Protein AF-A0A3B4C429-F1 (afdb_monomer_lite)

Structure (mmCIF, N/CA/C/O backbone):
data_AF-A0A3B4C429-F1
#
_entry.id   AF-A0A3B4C429-F1
#
loop_
_atom_site.group_PDB
_atom_site.id
_atom_site.type_symbol
_atom_site.label_atom_id
_atom_site.label_alt_id
_atom_site.label_comp_id
_atom_site.label_asym_id
_atom_site.label_entity_id
_atom_site.label_seq_id
_atom_site.pdbx_PDB_ins_code
_atom_site.Cartn_x
_atom_site.Cartn_y
_atom_site.Cartn_z
_atom_site.occupancy
_atom_site.B_iso_or_equiv
_atom_site.auth_seq_id
_atom_site.auth_comp_id
_atom_site.auth_asym_id
_atom_site.auth_atom_id
_atom_site.pdbx_PDB_model_num
ATOM 1 N N . MET A 1 1 ? 20.786 12.832 -24.416 1.00 74.19 1 MET A N 1
ATOM 2 C CA . MET A 1 1 ? 21.947 11.927 -24.559 1.00 74.19 1 MET A CA 1
ATOM 3 C C . MET A 1 1 ? 21.486 10.558 -24.093 1.00 74.19 1 MET A C 1
ATOM 5 O O . MET A 1 1 ? 20.986 10.481 -22.979 1.00 74.19 1 MET A O 1
ATOM 9 N N . TRP A 1 2 ? 21.539 9.537 -24.952 1.00 80.88 2 TRP A N 1
ATOM 10 C CA . TRP A 1 2 ? 21.128 8.172 -24.602 1.00 80.88 2 TRP A CA 1
ATOM 11 C C . TRP A 1 2 ? 22.192 7.503 -23.731 1.00 80.88 2 TRP A C 1
ATOM 13 O O . TRP A 1 2 ? 23.381 7.771 -23.905 1.00 80.88 2 TRP A O 1
ATOM 23 N N . LYS A 1 3 ? 21.765 6.653 -22.795 1.00 84.75 3 LYS A N 1
ATOM 24 C CA . LYS A 1 3 ? 22.655 5.841 -21.964 1.00 84.75 3 LYS A CA 1
ATOM 25 C C . LYS A 1 3 ? 22.439 4.377 -22.310 1.00 84.75 3 LYS A C 1
ATOM 27 O O . LYS A 1 3 ? 21.304 3.911 -22.298 1.00 84.75 3 LYS A O 1
ATOM 32 N N . GLU A 1 4 ? 23.524 3.676 -22.604 1.00 86.38 4 GLU A N 1
ATOM 33 C CA . GLU A 1 4 ? 23.476 2.250 -22.903 1.00 86.38 4 GLU A CA 1
ATOM 34 C C . GLU A 1 4 ? 23.079 1.449 -21.655 1.00 86.38 4 GLU A C 1
ATOM 36 O O . GLU A 1 4 ? 23.551 1.707 -20.541 1.00 86.38 4 GLU A O 1
ATOM 41 N N . ILE A 1 5 ? 22.176 0.489 -21.846 1.00 85.38 5 ILE A N 1
ATOM 42 C CA . ILE A 1 5 ? 21.734 -0.427 -20.799 1.00 85.38 5 ILE A CA 1
ATOM 43 C C . ILE A 1 5 ? 22.743 -1.571 -20.716 1.00 85.38 5 ILE A C 1
ATOM 45 O O . ILE A 1 5 ? 23.021 -2.232 -21.709 1.00 85.38 5 ILE A O 1
ATOM 49 N N . SER A 1 6 ? 23.269 -1.825 -19.519 1.00 82.88 6 SER A N 1
ATOM 50 C CA . SER A 1 6 ? 24.259 -2.874 -19.270 1.00 82.88 6 SER A CA 1
ATOM 51 C C . SER A 1 6 ? 23.781 -3.800 -18.156 1.00 82.88 6 SER A C 1
ATOM 53 O O . SER A 1 6 ? 23.355 -3.344 -17.095 1.00 82.88 6 SER A O 1
ATOM 55 N N . SER A 1 7 ? 23.895 -5.111 -18.374 1.00 85.06 7 SER A N 1
ATOM 56 C CA . SER A 1 7 ? 23.672 -6.126 -17.336 1.00 85.06 7 SER A CA 1
ATOM 57 C C . SER A 1 7 ? 24.814 -6.198 -16.316 1.00 85.06 7 SER A C 1
ATOM 59 O O . SER A 1 7 ? 24.654 -6.817 -15.263 1.00 85.06 7 SER A O 1
ATOM 61 N N . GLU A 1 8 ? 25.947 -5.545 -16.579 1.00 85.56 8 GLU A N 1
ATOM 62 C CA . GLU A 1 8 ? 27.152 -5.610 -15.747 1.00 85.56 8 GLU A CA 1
ATOM 63 C C . GLU A 1 8 ? 27.278 -4.421 -14.784 1.00 85.56 8 GLU A C 1
ATOM 65 O O . GLU A 1 8 ? 28.001 -4.501 -13.789 1.00 85.56 8 GLU A O 1
ATOM 70 N N . SER A 1 9 ? 26.560 -3.319 -15.033 1.00 79.44 9 SER A N 1
ATOM 71 C CA . SER A 1 9 ? 26.739 -2.066 -14.293 1.00 79.44 9 SER A CA 1
ATOM 72 C C . SER A 1 9 ? 25.465 -1.216 -14.182 1.00 79.44 9 SER A C 1
ATOM 74 O O . SER A 1 9 ? 24.498 -1.386 -14.920 1.00 79.44 9 SER A O 1
ATOM 76 N N . GLY A 1 10 ? 25.461 -0.272 -13.235 1.00 86.38 10 GLY A N 1
ATOM 77 C CA . GLY A 1 10 ? 24.343 0.653 -13.018 1.00 86.38 10 GLY A CA 1
ATOM 78 C C . GLY A 1 10 ? 23.077 -0.009 -12.458 1.00 86.38 10 GLY A C 1
ATOM 79 O O . GLY A 1 10 ? 23.131 -1.095 -11.885 1.00 86.38 10 GLY A O 1
ATOM 80 N N . GLN A 1 11 ? 21.932 0.663 -12.625 1.00 86.94 11 GLN A N 1
ATOM 81 C CA . GLN A 1 11 ? 20.641 0.228 -12.068 1.00 86.94 11 GLN A CA 1
ATOM 82 C C . GLN A 1 11 ? 20.106 -1.076 -12.681 1.00 86.94 11 GLN A C 1
ATOM 84 O O . GLN A 1 11 ? 19.272 -1.746 -12.079 1.00 86.94 11 GLN A O 1
ATOM 89 N N . TYR A 1 12 ? 20.600 -1.460 -13.859 1.00 88.38 12 TYR A N 1
ATOM 90 C CA . TYR A 1 12 ? 20.163 -2.644 -14.605 1.00 88.38 12 TYR A CA 1
ATOM 91 C C . TYR A 1 12 ? 21.016 -3.889 -14.342 1.00 88.38 12 TYR A C 1
ATOM 93 O O . TYR A 1 12 ? 20.730 -4.966 -14.875 1.00 88.38 12 TYR A O 1
ATOM 101 N N . ARG A 1 13 ? 22.052 -3.766 -13.503 1.00 90.81 13 ARG A N 1
ATOM 102 C CA . ARG A 1 13 ? 22.987 -4.851 -13.216 1.00 90.81 13 ARG A CA 1
ATOM 103 C C . ARG A 1 13 ? 22.259 -6.103 -12.721 1.00 90.81 13 ARG A C 1
ATOM 105 O O . ARG A 1 13 ? 21.554 -6.058 -11.718 1.00 90.81 13 ARG A O 1
ATOM 112 N N . GLY A 1 14 ? 22.450 -7.221 -13.421 1.00 90.12 14 GLY A N 1
ATOM 113 C CA . GLY A 1 14 ? 21.830 -8.511 -13.101 1.00 90.12 14 GLY A CA 1
ATOM 114 C C . GLY A 1 14 ? 20.312 -8.589 -13.308 1.00 90.12 14 GLY A C 1
ATOM 115 O O . GLY A 1 14 ? 19.721 -9.613 -12.979 1.00 90.12 14 GLY A O 1
ATOM 116 N N . ARG A 1 15 ? 19.673 -7.537 -13.837 1.00 93.06 15 ARG A N 1
ATOM 117 C CA . ARG A 1 15 ? 18.218 -7.486 -14.055 1.00 93.06 15 ARG A CA 1
ATOM 118 C C . ARG A 1 15 ? 17.817 -7.554 -15.522 1.00 93.06 15 ARG A C 1
ATOM 120 O O . ARG A 1 15 ? 16.660 -7.845 -15.800 1.00 93.06 15 ARG A O 1
ATOM 127 N N . VAL A 1 16 ? 18.741 -7.299 -16.447 1.00 90.00 16 VAL A N 1
ATOM 128 C CA . VAL A 1 16 ? 18.434 -7.224 -17.880 1.00 90.00 16 VAL A CA 1
ATOM 129 C C . VAL A 1 16 ? 19.003 -8.390 -18.675 1.00 90.00 16 VAL A C 1
ATOM 131 O O . VAL A 1 16 ? 20.127 -8.830 -18.435 1.00 90.00 16 VAL A O 1
ATOM 134 N N . GLN A 1 17 ? 18.227 -8.864 -19.646 1.00 87.69 17 GLN A N 1
ATOM 135 C CA . GLN A 1 17 ? 18.613 -9.929 -20.564 1.00 87.69 17 GLN A CA 1
ATOM 136 C C . GLN A 1 17 ? 18.089 -9.628 -21.968 1.00 87.69 17 GLN A C 1
ATOM 138 O O . GLN A 1 17 ? 16.911 -9.322 -22.143 1.00 87.69 17 GLN A O 1
ATOM 143 N N . LEU A 1 18 ? 18.955 -9.751 -22.975 1.00 84.00 18 LEU A N 1
ATOM 144 C CA . LEU A 1 18 ? 18.528 -9.712 -24.369 1.00 84.00 18 LEU A CA 1
ATOM 145 C C . LEU A 1 18 ? 17.916 -11.070 -24.741 1.00 84.00 18 LEU A C 1
ATOM 147 O O . LEU A 1 18 ? 18.546 -12.119 -24.576 1.00 84.00 18 LEU A O 1
ATOM 151 N N . VAL A 1 19 ? 16.672 -11.055 -25.203 1.00 80.50 19 VAL A N 1
ATOM 152 C CA . VAL A 1 19 ? 15.894 -12.247 -25.533 1.00 80.50 19 VAL A CA 1
ATOM 153 C C . VAL A 1 19 ? 15.954 -12.465 -27.039 1.00 80.50 19 VAL A C 1
ATOM 155 O O . VAL A 1 19 ? 15.087 -12.018 -27.779 1.00 80.50 19 VAL A O 1
ATOM 158 N N . ASN A 1 20 ? 16.966 -13.209 -27.481 1.00 68.44 20 ASN A N 1
ATOM 159 C CA . ASN A 1 20 ? 17.152 -13.520 -28.904 1.00 68.44 20 ASN A CA 1
ATOM 160 C C . ASN A 1 20 ? 16.499 -14.848 -29.333 1.00 68.44 20 ASN A C 1
ATOM 162 O O . ASN A 1 20 ? 16.478 -15.181 -30.514 1.00 68.44 20 ASN A O 1
ATOM 166 N N . GLY A 1 21 ? 15.940 -15.626 -28.395 1.00 65.25 21 GLY A N 1
ATOM 167 C CA . GLY A 1 21 ? 15.280 -16.908 -28.684 1.00 65.25 21 GLY A CA 1
ATOM 168 C C . GLY A 1 21 ? 16.047 -17.790 -29.690 1.00 65.25 21 GLY A C 1
ATOM 169 O O . GLY A 1 21 ? 17.260 -17.944 -29.587 1.00 65.25 21 GLY A O 1
ATOM 170 N N . HIS A 1 22 ? 15.324 -18.347 -30.672 1.00 59.50 22 HIS A N 1
ATOM 171 C CA . HIS A 1 22 ? 15.878 -19.073 -31.833 1.00 59.50 22 HIS A CA 1
ATOM 172 C C . HIS A 1 22 ? 15.936 -18.214 -33.112 1.00 59.50 22 HIS A C 1
ATOM 174 O O . HIS A 1 22 ? 16.247 -18.736 -34.182 1.00 59.50 22 HIS A O 1
ATOM 180 N N . SER A 1 23 ? 15.590 -16.924 -33.033 1.00 68.56 23 SER A N 1
ATOM 181 C CA . SER A 1 23 ? 15.522 -16.035 -34.194 1.00 68.56 23 SER A CA 1
ATOM 182 C C . SER A 1 23 ? 16.450 -14.842 -33.986 1.00 68.56 23 SER A C 1
ATOM 184 O O . SER A 1 23 ? 16.182 -14.028 -33.104 1.00 68.56 23 SER A O 1
ATOM 186 N N . PRO A 1 24 ? 17.495 -14.671 -34.812 1.00 67.31 24 PRO A N 1
ATOM 187 C CA . PRO A 1 24 ? 18.417 -13.541 -34.700 1.00 67.31 24 PRO A CA 1
ATOM 188 C C . PRO A 1 24 ? 17.749 -12.173 -34.932 1.00 67.31 24 PRO A C 1
ATOM 190 O O . PRO A 1 24 ? 18.375 -11.151 -34.679 1.00 67.31 24 PRO A O 1
ATOM 193 N N . ALA A 1 25 ? 16.492 -12.146 -35.388 1.00 72.12 25 ALA A N 1
ATOM 194 C CA . ALA A 1 25 ? 15.695 -10.932 -35.550 1.00 72.12 25 ALA A CA 1
ATOM 195 C C . ALA A 1 25 ? 14.960 -10.488 -34.269 1.00 72.12 25 ALA A C 1
ATOM 197 O O . ALA A 1 25 ? 14.400 -9.395 -34.238 1.00 72.12 25 ALA A O 1
ATOM 198 N N . ASN A 1 26 ? 14.921 -11.311 -33.214 1.00 75.75 26 ASN A N 1
ATOM 199 C CA . ASN A 1 26 ? 14.315 -10.903 -31.951 1.00 75.75 26 ASN A CA 1
ATOM 200 C C . ASN A 1 26 ? 15.328 -10.094 -31.135 1.00 75.75 26 ASN A C 1
ATOM 202 O O . ASN A 1 26 ? 16.294 -10.656 -30.636 1.00 75.75 26 ASN A O 1
ATOM 206 N N . LEU A 1 27 ? 15.094 -8.790 -31.002 1.00 81.56 27 LEU A N 1
ATOM 207 C CA . LEU A 1 27 ? 15.930 -7.863 -30.231 1.00 81.56 27 LEU A CA 1
ATOM 208 C C . LEU A 1 27 ? 15.239 -7.418 -28.931 1.00 81.56 27 LEU A C 1
ATOM 210 O O . LEU A 1 27 ? 15.454 -6.309 -28.443 1.00 81.56 27 LEU A O 1
ATOM 214 N N . SER A 1 28 ? 14.361 -8.264 -28.382 1.00 84.81 28 SER A N 1
ATOM 215 C CA . SER A 1 28 ? 13.593 -7.937 -27.178 1.00 84.81 28 SER A CA 1
ATOM 216 C C . SER A 1 28 ? 14.499 -7.824 -25.952 1.00 84.81 28 SER A C 1
ATOM 218 O O . SER A 1 28 ? 15.398 -8.637 -25.742 1.00 84.81 28 SER A O 1
ATOM 220 N N . LEU A 1 29 ? 14.220 -6.844 -25.096 1.00 87.19 29 LEU A N 1
ATOM 221 C CA . LEU A 1 29 ? 14.881 -6.672 -23.806 1.00 87.19 29 LEU A CA 1
ATOM 222 C C . LEU A 1 29 ? 13.938 -7.121 -22.687 1.00 87.19 29 LEU A C 1
ATOM 224 O O . LEU A 1 29 ? 12.842 -6.584 -22.539 1.00 87.19 29 LEU A O 1
ATOM 228 N N . LEU A 1 30 ? 14.376 -8.078 -21.876 1.00 89.06 30 LEU A N 1
ATOM 229 C CA . LEU A 1 30 ? 13.725 -8.425 -20.618 1.00 89.06 30 LEU A CA 1
ATOM 230 C C . LEU A 1 30 ? 14.361 -7.613 -19.490 1.00 89.06 30 LEU A C 1
ATOM 232 O O . LEU A 1 30 ? 15.576 -7.671 -19.315 1.00 89.06 30 LEU A O 1
ATOM 236 N N . ILE A 1 31 ? 13.545 -6.906 -18.707 1.00 90.94 31 ILE A N 1
ATOM 237 C CA . ILE A 1 31 ? 13.953 -6.235 -17.467 1.00 90.94 31 ILE A CA 1
ATOM 238 C C . ILE A 1 31 ? 13.196 -6.898 -16.313 1.00 90.94 31 ILE A C 1
ATOM 240 O O . ILE A 1 31 ? 11.974 -6.818 -16.230 1.00 90.94 31 ILE A O 1
ATOM 244 N N . SER A 1 32 ? 13.919 -7.586 -15.436 1.00 88.88 32 SER A N 1
ATOM 245 C CA . SER A 1 32 ? 13.370 -8.250 -14.253 1.00 88.88 32 SER A CA 1
ATOM 246 C C . SER A 1 32 ? 13.296 -7.292 -13.062 1.00 88.88 32 SER A C 1
ATOM 248 O O . SER A 1 32 ? 14.137 -6.404 -12.928 1.00 88.88 32 SER A O 1
ATOM 250 N N . HIS A 1 33 ? 12.349 -7.529 -12.148 1.00 84.12 33 HIS A N 1
ATOM 251 C CA . HIS A 1 33 ? 12.170 -6.736 -10.920 1.00 84.12 33 HIS A CA 1
ATOM 252 C C . HIS A 1 33 ? 12.044 -5.234 -11.217 1.00 84.12 33 HIS A C 1
ATOM 254 O O . HIS A 1 33 ? 12.871 -4.441 -10.768 1.00 84.12 33 HIS A O 1
ATOM 260 N N . LEU A 1 34 ? 11.063 -4.868 -12.049 1.00 85.19 34 LEU A N 1
ATOM 261 C CA . LEU A 1 34 ? 10.816 -3.479 -12.435 1.00 85.19 34 LEU A CA 1
ATOM 262 C C . LEU A 1 34 ? 10.576 -2.594 -11.211 1.00 85.19 34 LEU A C 1
ATOM 264 O O . LEU A 1 34 ? 9.761 -2.926 -10.352 1.00 85.19 34 LEU A O 1
ATOM 268 N N . THR A 1 35 ? 11.232 -1.440 -11.187 1.00 82.81 35 THR A N 1
ATOM 269 C CA . THR A 1 35 ? 10.978 -0.364 -10.228 1.00 82.81 35 THR A CA 1
ATOM 270 C C . THR A 1 35 ? 10.377 0.840 -10.947 1.00 82.81 35 THR A C 1
ATOM 272 O O . THR A 1 35 ? 10.485 0.975 -12.164 1.00 82.81 35 THR A O 1
ATOM 275 N N . VAL A 1 36 ? 9.765 1.763 -10.205 1.00 82.75 36 VAL A N 1
ATOM 276 C CA . VAL A 1 36 ? 9.276 3.035 -10.773 1.00 82.75 36 VAL A CA 1
ATOM 277 C C . VAL A 1 36 ? 10.367 3.836 -11.489 1.00 82.75 36 VAL A C 1
ATOM 279 O O . VAL A 1 36 ? 10.067 4.546 -12.444 1.00 82.75 36 VAL A O 1
ATOM 282 N N . GLU A 1 37 ? 11.627 3.691 -11.073 1.00 86.06 37 GLU A N 1
ATOM 283 C CA . GLU A 1 37 ? 12.782 4.357 -11.689 1.00 86.06 37 GLU A CA 1
ATOM 284 C C . GLU A 1 37 ? 13.167 3.766 -13.052 1.00 86.06 37 GLU A C 1
ATOM 286 O O . GLU A 1 37 ? 13.862 4.418 -13.831 1.00 86.06 37 GLU A O 1
ATOM 291 N N . ASP A 1 38 ? 12.703 2.552 -13.363 1.00 88.62 38 ASP A N 1
ATOM 292 C CA . ASP A 1 38 ? 12.856 1.963 -14.693 1.00 88.62 38 ASP A CA 1
ATOM 293 C C . ASP A 1 38 ? 11.862 2.573 -15.697 1.00 88.62 38 ASP A C 1
ATOM 295 O O . ASP A 1 38 ? 12.015 2.392 -16.904 1.00 88.62 38 ASP A O 1
ATOM 299 N N . GLY A 1 39 ? 10.847 3.313 -15.241 1.00 89.56 39 GLY A N 1
ATOM 300 C CA . GLY A 1 39 ? 9.947 4.041 -16.130 1.00 89.56 39 GLY A CA 1
ATOM 301 C C . GLY A 1 39 ? 10.701 5.083 -16.962 1.00 89.56 39 GLY A C 1
ATOM 302 O O . GLY A 1 39 ? 11.497 5.861 -16.438 1.00 89.56 39 GLY A O 1
ATOM 303 N N . GLY A 1 40 ? 10.456 5.127 -18.270 1.00 91.44 40 GLY A N 1
ATOM 304 C CA . GLY A 1 40 ? 11.151 6.071 -19.140 1.00 91.44 40 GLY A CA 1
ATOM 305 C C . GLY A 1 40 ? 11.091 5.740 -20.623 1.00 91.44 40 GLY A C 1
ATOM 306 O O . GLY A 1 40 ? 10.322 4.890 -21.071 1.00 91.44 40 GLY A O 1
ATOM 307 N N . TYR A 1 41 ? 11.921 6.446 -21.390 1.00 92.81 41 TYR A N 1
ATOM 308 C CA . TYR A 1 41 ? 12.079 6.242 -22.826 1.00 92.81 41 TYR A CA 1
ATOM 309 C C . TYR A 1 41 ? 13.257 5.312 -23.093 1.00 92.81 41 TYR A C 1
ATOM 311 O O . TYR A 1 41 ? 14.375 5.553 -22.636 1.00 92.81 41 TYR A O 1
ATOM 319 N N . TYR A 1 42 ? 12.991 4.275 -23.868 1.00 90.94 42 TYR A N 1
ATOM 320 C CA . TYR A 1 42 ? 13.934 3.262 -24.299 1.00 90.94 42 TYR A CA 1
ATOM 321 C C . TYR A 1 42 ? 14.069 3.347 -25.810 1.00 90.94 42 TYR A C 1
ATOM 323 O O . TYR A 1 42 ? 13.091 3.598 -26.510 1.00 90.94 42 TYR A O 1
ATOM 331 N N . ARG A 1 43 ? 15.280 3.121 -26.309 1.00 90.00 43 ARG A N 1
ATOM 332 C CA . ARG A 1 43 ? 15.563 3.075 -27.740 1.00 90.00 43 ARG A CA 1
ATOM 333 C C . ARG A 1 43 ? 16.228 1.754 -28.074 1.00 90.00 43 ARG A C 1
ATOM 335 O O . ARG A 1 43 ? 17.267 1.430 -27.505 1.00 90.00 43 ARG A O 1
ATOM 342 N N . CYS A 1 44 ? 15.635 1.023 -29.007 1.00 88.25 44 CYS A N 1
ATOM 343 C CA . CYS A 1 44 ? 16.297 -0.066 -29.707 1.00 88.25 44 CYS A CA 1
ATOM 344 C C . CYS A 1 44 ? 16.915 0.520 -30.978 1.00 88.25 44 CYS A C 1
ATOM 346 O O . CYS A 1 44 ? 16.189 1.003 -31.844 1.00 88.25 44 CYS A O 1
ATOM 348 N N . ASP A 1 45 ? 18.241 0.541 -31.057 1.00 87.38 45 ASP A N 1
ATOM 349 C CA . ASP A 1 45 ? 18.974 0.986 -32.244 1.00 87.38 45 ASP A CA 1
ATOM 350 C C . ASP A 1 45 ? 19.391 -0.250 -33.046 1.00 87.38 45 ASP A C 1
ATOM 352 O O . ASP A 1 45 ? 20.035 -1.150 -32.498 1.00 87.38 45 ASP A O 1
ATOM 356 N N . VAL A 1 46 ? 18.985 -0.317 -34.316 1.00 84.25 46 VAL A N 1
ATOM 357 C CA . VAL A 1 46 ? 19.269 -1.461 -35.202 1.00 84.25 46 VAL A CA 1
ATOM 358 C C . VAL A 1 46 ? 20.318 -1.126 -36.269 1.00 84.25 46 VAL A C 1
ATOM 360 O O . VAL A 1 46 ? 20.617 -1.949 -37.134 1.00 84.25 46 VAL A O 1
ATOM 363 N N . GLY A 1 47 ? 20.942 0.054 -36.177 1.00 80.31 47 GLY A N 1
ATOM 364 C CA . GLY A 1 47 ? 21.943 0.530 -37.124 1.00 80.31 47 GLY A CA 1
ATOM 365 C C . GLY A 1 47 ? 21.344 1.203 -38.363 1.00 80.31 47 GLY A C 1
ATOM 366 O O . GLY A 1 47 ? 20.136 1.308 -38.533 1.00 80.31 47 GLY A O 1
ATOM 367 N N . ALA A 1 48 ? 22.214 1.737 -39.228 1.00 83.25 48 ALA A N 1
ATOM 368 C CA . ALA A 1 48 ? 21.840 2.468 -40.452 1.00 83.25 48 ALA A CA 1
ATOM 369 C C . ALA A 1 48 ? 20.877 3.667 -40.251 1.00 83.25 48 ALA A C 1
ATOM 371 O O . ALA A 1 48 ? 20.288 4.161 -41.210 1.00 83.25 48 ALA A O 1
ATOM 372 N N . GLY A 1 49 ? 20.765 4.179 -39.019 1.00 82.06 49 GLY A N 1
ATOM 373 C CA . GLY A 1 49 ? 19.849 5.264 -38.650 1.00 82.06 49 GLY A CA 1
ATOM 374 C C . GLY A 1 49 ? 18.444 4.794 -38.258 1.00 82.06 49 GLY A C 1
ATOM 375 O O . GLY A 1 49 ? 17.624 5.619 -37.844 1.00 82.06 49 GLY A O 1
ATOM 376 N N . GLU A 1 50 ? 18.168 3.494 -38.340 1.00 86.12 50 GLU A N 1
ATOM 377 C CA . GLU A 1 50 ? 16.895 2.902 -37.948 1.00 86.12 50 GLU A CA 1
ATOM 378 C C . GLU A 1 50 ? 16.857 2.635 -36.439 1.00 86.12 50 GLU A C 1
ATOM 380 O O . GLU A 1 50 ? 17.805 2.126 -35.838 1.00 86.12 50 GLU A O 1
ATOM 385 N N . HIS A 1 51 ? 15.746 3.010 -35.809 1.00 88.69 51 HIS A N 1
ATOM 386 C CA . HIS A 1 51 ? 15.531 2.811 -34.383 1.00 88.69 51 HIS A CA 1
ATOM 387 C C . HIS A 1 51 ? 14.044 2.706 -34.055 1.00 88.69 51 HIS A C 1
ATOM 389 O O . HIS A 1 51 ? 13.191 3.237 -34.767 1.00 88.69 51 HIS A O 1
ATOM 395 N N . ILE A 1 52 ? 13.755 2.047 -32.937 1.00 88.19 52 ILE A N 1
ATOM 396 C CA . ILE A 1 52 ? 12.421 1.943 -32.353 1.00 88.19 52 ILE A CA 1
ATOM 397 C C . ILE A 1 52 ? 12.476 2.579 -30.967 1.00 88.19 52 ILE A C 1
ATOM 399 O O . ILE A 1 52 ? 13.244 2.140 -30.108 1.00 88.19 52 ILE A O 1
ATOM 403 N N . ASP A 1 53 ? 11.648 3.597 -30.754 1.00 90.19 53 ASP A N 1
ATOM 404 C CA . ASP A 1 53 ? 11.480 4.236 -29.452 1.00 90.19 53 ASP A CA 1
ATOM 405 C C . ASP A 1 53 ? 10.272 3.639 -28.725 1.00 90.19 53 ASP A C 1
ATOM 407 O O . ASP A 1 53 ? 9.192 3.477 -29.293 1.00 90.19 53 ASP A O 1
ATOM 411 N N . ILE A 1 54 ? 10.467 3.301 -27.455 1.00 90.44 54 ILE A N 1
ATOM 412 C CA . ILE A 1 54 ? 9.497 2.624 -26.598 1.00 90.44 54 ILE A CA 1
ATOM 413 C C . ILE A 1 54 ? 9.381 3.428 -25.307 1.00 90.44 54 ILE A C 1
ATOM 415 O O . ILE A 1 54 ? 10.385 3.798 -24.701 1.00 90.44 54 ILE A O 1
ATOM 419 N N . THR A 1 55 ? 8.160 3.674 -24.849 1.00 92.31 55 THR A N 1
ATOM 420 C CA . THR A 1 55 ? 7.921 4.241 -23.519 1.00 92.31 55 THR A CA 1
ATOM 421 C C . THR A 1 55 ? 7.520 3.121 -22.573 1.00 92.31 55 THR A C 1
ATOM 423 O O . THR A 1 55 ? 6.514 2.450 -22.793 1.00 92.31 55 THR A O 1
ATOM 426 N N . LEU A 1 56 ? 8.304 2.921 -21.516 1.00 89.94 56 LEU A N 1
ATOM 427 C CA . LEU A 1 56 ? 7.955 2.037 -20.413 1.00 89.94 56 LEU A CA 1
ATOM 428 C C . LEU A 1 56 ? 7.309 2.868 -19.308 1.00 89.94 56 LEU A C 1
ATOM 430 O O . LEU A 1 56 ? 7.953 3.735 -18.715 1.00 89.94 56 LEU A O 1
ATOM 434 N N . THR A 1 57 ? 6.050 2.579 -19.007 1.00 85.69 57 THR A N 1
ATOM 435 C CA . THR A 1 57 ? 5.368 3.107 -17.825 1.00 85.69 57 THR A CA 1
ATOM 436 C C . THR A 1 57 ? 5.280 1.995 -16.794 1.00 85.69 57 THR A C 1
ATOM 438 O O . THR A 1 57 ? 4.679 0.954 -17.046 1.00 85.69 57 THR A O 1
ATOM 441 N N . VAL A 1 58 ? 5.897 2.207 -15.633 1.00 83.25 58 VAL A N 1
ATOM 442 C CA . VAL A 1 58 ? 5.781 1.281 -14.505 1.00 83.25 58 VAL A CA 1
ATOM 443 C C . VAL A 1 58 ? 4.632 1.757 -13.631 1.00 83.25 58 VAL A C 1
ATOM 445 O O . VAL A 1 58 ? 4.748 2.740 -12.903 1.00 83.25 58 VAL A O 1
ATOM 448 N N . GLU A 1 59 ? 3.497 1.077 -13.742 1.00 79.38 59 GLU A N 1
ATOM 449 C CA . GLU A 1 59 ? 2.307 1.408 -12.965 1.00 79.38 59 GLU A CA 1
ATOM 450 C C . GLU A 1 59 ? 2.450 0.944 -11.513 1.00 79.38 59 GLU A C 1
ATOM 452 O O . GLU A 1 59 ? 2.892 -0.175 -11.230 1.00 79.38 59 GLU A O 1
ATOM 457 N N . VAL A 1 60 ? 2.024 1.782 -10.572 1.00 82.38 60 VAL A N 1
ATOM 458 C CA . VAL A 1 60 ? 2.006 1.480 -9.134 1.00 82.38 60 VAL A CA 1
ATOM 459 C C . VAL A 1 60 ? 0.579 1.459 -8.607 1.00 82.38 60 VAL A C 1
ATOM 461 O O . VAL A 1 60 ? -0.317 2.074 -9.186 1.00 82.38 60 VAL A O 1
ATOM 464 N N . CYS A 1 61 ? 0.364 0.760 -7.490 1.00 88.50 61 CYS A N 1
ATOM 465 C CA . CYS A 1 61 ? -0.905 0.842 -6.777 1.00 88.50 61 CYS A CA 1
ATOM 466 C C . CYS A 1 61 ? -1.131 2.289 -6.326 1.00 88.50 61 CYS A C 1
ATOM 468 O O . CYS A 1 61 ? -0.433 2.788 -5.448 1.00 88.50 61 CYS A O 1
ATOM 470 N N . THR A 1 62 ? -2.107 2.951 -6.940 1.00 90.75 62 THR A N 1
ATOM 471 C CA . THR A 1 62 ? -2.622 4.242 -6.480 1.00 90.75 62 THR A CA 1
ATOM 472 C C . THR A 1 62 ? -3.898 3.966 -5.709 1.00 90.75 62 THR A C 1
ATOM 474 O O . THR A 1 62 ? -4.771 3.259 -6.214 1.00 90.75 62 THR A O 1
ATOM 477 N N . LEU A 1 63 ? -4.011 4.468 -4.482 1.00 91.81 63 LEU A N 1
ATOM 478 C CA . LEU A 1 63 ? -5.162 4.170 -3.640 1.00 91.81 63 LEU A CA 1
ATOM 479 C C . LEU A 1 63 ? -6.341 5.062 -4.014 1.00 91.81 63 LEU A C 1
ATOM 481 O O . LEU A 1 63 ? -6.191 6.256 -4.277 1.00 91.81 63 LEU A O 1
ATOM 485 N N . VAL A 1 64 ? -7.543 4.496 -3.972 1.00 89.88 64 VAL A N 1
ATOM 486 C CA . VAL A 1 64 ? -8.765 5.295 -4.077 1.00 89.88 64 VAL A CA 1
ATOM 487 C C . VAL A 1 64 ? -8.983 6.033 -2.757 1.00 89.88 64 VAL A C 1
ATOM 489 O O . VAL A 1 64 ? -9.257 5.422 -1.723 1.00 89.88 64 VAL A O 1
ATOM 492 N N . LYS A 1 65 ? -8.830 7.361 -2.785 1.00 86.00 65 LYS A N 1
ATOM 493 C CA . LYS A 1 65 ? -8.954 8.236 -1.611 1.00 86.00 65 LYS A CA 1
ATOM 494 C C . LYS A 1 65 ? -10.330 8.891 -1.566 1.00 86.00 65 LYS A C 1
ATOM 496 O O . LYS A 1 65 ? -10.817 9.401 -2.569 1.00 86.00 65 LYS A O 1
ATOM 501 N N . ASN A 1 66 ? -10.924 8.926 -0.376 1.00 79.19 66 ASN A N 1
ATOM 502 C CA . ASN A 1 66 ? -12.108 9.738 -0.112 1.00 79.19 66 ASN A CA 1
ATOM 503 C C . ASN A 1 66 ? -11.670 11.168 0.223 1.00 79.19 66 ASN A C 1
ATOM 505 O O . ASN A 1 66 ? -10.938 11.370 1.192 1.00 79.19 66 ASN A O 1
ATOM 509 N N . GLU A 1 67 ? -12.142 12.156 -0.539 1.00 66.81 67 GLU A N 1
ATOM 510 C CA . GLU A 1 67 ? -11.747 13.571 -0.398 1.00 66.81 67 GLU A CA 1
ATOM 511 C C . GLU A 1 67 ? -12.057 14.159 0.992 1.00 66.81 67 GLU A C 1
ATOM 513 O O . GLU A 1 67 ? -11.346 15.041 1.468 1.00 66.81 67 GLU A O 1
ATOM 518 N N . ASN A 1 68 ? -13.059 13.615 1.691 1.00 61.59 68 ASN A N 1
ATOM 519 C CA . ASN A 1 68 ? -13.480 14.078 3.019 1.00 61.59 68 ASN A CA 1
ATOM 520 C C . ASN A 1 68 ? -12.897 13.246 4.179 1.00 61.59 68 ASN A C 1
ATOM 522 O O . ASN A 1 68 ? -13.301 13.425 5.330 1.00 61.59 68 ASN A O 1
ATOM 526 N N . GLY A 1 69 ? -11.966 12.332 3.888 1.00 65.50 69 GLY A N 1
ATOM 527 C CA . GLY A 1 69 ? -11.488 11.335 4.842 1.00 65.50 69 GLY A CA 1
ATOM 528 C C . GLY A 1 69 ? -12.509 10.219 5.087 1.00 65.50 69 GLY A C 1
ATOM 529 O O . GLY A 1 69 ? -13.722 10.393 4.965 1.00 65.50 69 GLY A O 1
ATOM 530 N N . SER A 1 70 ? -12.015 9.032 5.429 1.00 84.50 70 SER A N 1
ATOM 531 C CA . SER A 1 70 ? -12.859 7.867 5.698 1.00 84.50 70 SER A CA 1
ATOM 532 C C . SER A 1 70 ? -13.158 7.787 7.195 1.00 84.50 70 SER A C 1
ATOM 534 O O . SER A 1 70 ? -12.325 7.327 7.969 1.00 84.50 70 SER A O 1
ATOM 536 N N . SER A 1 71 ? -14.338 8.243 7.620 1.00 93.62 71 SER A N 1
ATOM 537 C CA . SER A 1 71 ? -14.830 8.036 8.989 1.00 93.62 71 SER A CA 1
ATOM 538 C C . SER A 1 71 ? -15.894 6.946 8.990 1.00 93.62 71 SER A C 1
ATOM 540 O O . SER A 1 71 ? -16.893 7.050 8.279 1.00 93.62 71 SER A O 1
ATOM 542 N N . ILE A 1 72 ? -15.672 5.890 9.769 1.00 94.88 72 ILE A N 1
ATOM 543 C CA . ILE A 1 72 ? -16.548 4.723 9.847 1.00 94.88 72 ILE A CA 1
ATOM 544 C C . ILE A 1 72 ? -17.030 4.565 11.283 1.00 94.88 72 ILE A C 1
ATOM 546 O O . ILE A 1 72 ? -16.249 4.621 12.233 1.00 94.88 72 ILE A O 1
ATOM 550 N N . LYS A 1 73 ? -18.334 4.341 11.432 1.00 95.56 73 LYS A N 1
ATOM 551 C CA . LYS A 1 73 ? -18.962 3.988 12.702 1.00 95.56 73 LYS A CA 1
ATOM 552 C C . LYS A 1 73 ? -19.352 2.519 12.687 1.00 95.56 73 LYS A C 1
ATOM 554 O O . LYS A 1 73 ? -19.901 2.037 11.700 1.00 95.56 73 LYS A O 1
ATOM 559 N N . ALA A 1 74 ? -19.074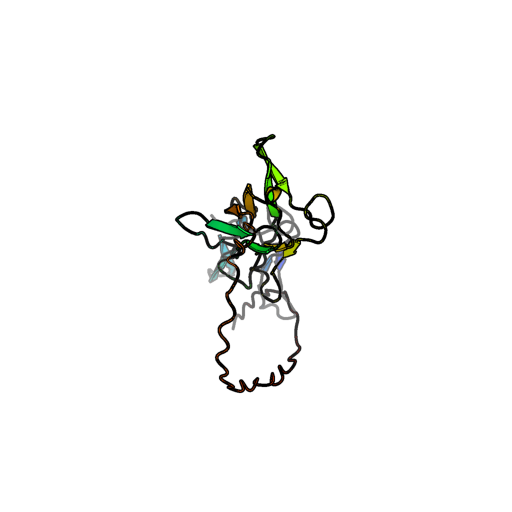 1.828 13.780 1.00 95.75 74 ALA A N 1
ATOM 560 C CA . ALA A 1 74 ? -19.447 0.438 13.989 1.00 95.75 74 ALA A CA 1
ATOM 561 C C . ALA A 1 74 ? -19.886 0.227 15.441 1.00 95.75 74 ALA A C 1
ATOM 563 O O . ALA A 1 74 ? -19.699 1.097 16.290 1.00 95.75 74 ALA A O 1
ATOM 564 N N . HIS A 1 75 ? -20.455 -0.938 15.731 1.00 96.25 75 HIS A N 1
ATOM 565 C CA . HIS A 1 75 ? -20.919 -1.279 17.071 1.00 96.25 75 HIS A CA 1
ATOM 566 C C . HIS A 1 75 ? -20.034 -2.335 17.727 1.00 96.25 75 HIS A C 1
ATOM 568 O O . HIS A 1 75 ? -19.532 -3.242 17.055 1.00 96.25 75 HIS A O 1
ATOM 574 N N . ALA A 1 76 ? -19.877 -2.234 19.047 1.00 96.44 76 ALA A N 1
ATOM 575 C CA . ALA A 1 76 ? -19.196 -3.248 19.844 1.00 96.44 76 ALA A CA 1
ATOM 576 C C . ALA A 1 76 ? -19.858 -4.630 19.658 1.00 96.44 76 ALA A C 1
ATOM 578 O O . ALA A 1 76 ? -21.078 -4.742 19.540 1.00 96.44 76 ALA A O 1
ATOM 579 N N . GLY A 1 77 ? -19.044 -5.683 19.589 1.00 94.44 77 GLY A N 1
ATOM 580 C CA . GLY A 1 77 ? -19.440 -7.055 19.257 1.00 94.44 77 GLY A CA 1
ATOM 581 C C . GLY A 1 77 ? -19.641 -7.320 17.758 1.00 94.44 77 GLY A C 1
ATOM 582 O O . GLY A 1 77 ? -19.663 -8.479 17.348 1.00 94.44 77 GLY A O 1
ATOM 583 N N . GLY A 1 78 ? -19.753 -6.274 16.933 1.00 95.19 78 GLY A N 1
ATOM 584 C CA . GLY A 1 78 ? -19.930 -6.378 15.486 1.00 95.19 78 GLY A CA 1
ATOM 585 C C . GLY A 1 78 ? -18.633 -6.636 14.714 1.00 95.19 78 GLY A C 1
ATOM 586 O O . GLY A 1 78 ? -17.596 -6.982 15.279 1.00 95.19 78 GLY A O 1
ATOM 587 N N . SER A 1 79 ? -18.704 -6.452 13.394 1.00 96.88 79 SER A N 1
ATOM 588 C CA . SER A 1 79 ? -17.548 -6.481 12.489 1.00 96.88 79 SER A CA 1
ATOM 589 C C . SER A 1 79 ? -17.557 -5.251 11.585 1.00 96.88 79 SER A C 1
ATOM 591 O O . SER A 1 79 ? -18.624 -4.719 11.279 1.00 96.88 79 SER A O 1
ATOM 593 N N . VAL A 1 80 ? -16.383 -4.806 11.144 1.00 97.00 80 VAL A N 1
ATOM 594 C CA . VAL A 1 80 ? -16.230 -3.668 10.228 1.00 97.00 80 VAL A CA 1
ATOM 595 C C . VAL A 1 80 ? -15.228 -3.994 9.133 1.00 97.00 80 VAL A C 1
ATOM 597 O O . VAL A 1 80 ? -14.204 -4.624 9.390 1.00 97.00 80 VAL A O 1
ATOM 600 N N . LEU A 1 81 ? -15.522 -3.543 7.916 1.00 96.56 81 LEU A N 1
ATOM 601 C CA . LEU A 1 81 ? -14.596 -3.587 6.794 1.00 96.56 81 LEU A CA 1
ATOM 602 C C . LEU A 1 81 ? -13.993 -2.195 6.596 1.00 96.56 81 LEU A C 1
ATOM 604 O O . LEU A 1 81 ? -14.709 -1.253 6.262 1.00 96.56 81 LEU A O 1
ATOM 608 N N . LEU A 1 82 ? -12.686 -2.069 6.805 1.00 96.38 82 LEU A N 1
ATOM 609 C CA . LEU A 1 82 ? -11.935 -0.853 6.520 1.00 96.38 82 LEU A CA 1
ATOM 610 C C . LEU A 1 82 ? -11.491 -0.888 5.048 1.00 96.38 82 LEU A C 1
ATOM 612 O O . LEU A 1 82 ? -10.681 -1.748 4.689 1.00 96.38 82 LEU A O 1
ATOM 616 N N . PRO A 1 83 ? -12.024 -0.008 4.181 1.00 95.00 83 PRO A N 1
ATOM 617 C CA . PRO A 1 83 ? -11.745 -0.058 2.755 1.00 95.00 83 PRO A CA 1
ATOM 618 C C . PRO A 1 83 ? -10.319 0.405 2.457 1.00 95.00 83 PRO A C 1
ATOM 620 O O . PRO A 1 83 ? -9.905 1.485 2.871 1.00 95.00 83 PRO A O 1
ATOM 623 N N . CYS A 1 84 ? -9.589 -0.390 1.685 1.00 94.56 84 CYS A N 1
ATOM 624 C CA . CYS A 1 84 ? -8.334 0.015 1.065 1.00 94.56 84 CYS A CA 1
ATOM 625 C C . CYS A 1 84 ? -8.189 -0.754 -0.239 1.00 94.56 84 CYS A C 1
ATOM 627 O O . CYS A 1 84 ? -8.192 -1.982 -0.228 1.00 94.56 84 CYS A O 1
ATOM 629 N N . TYR A 1 85 ? -8.125 -0.060 -1.366 1.00 93.19 85 TYR A N 1
ATOM 630 C CA . TYR A 1 85 ? -7.990 -0.712 -2.659 1.00 93.19 85 TYR A CA 1
ATOM 631 C C . TYR A 1 85 ? -7.256 0.184 -3.647 1.00 93.19 85 TYR A C 1
ATOM 633 O O . TYR A 1 85 ? -7.400 1.411 -3.635 1.00 93.19 85 TYR A O 1
ATOM 641 N N . CYS A 1 86 ? -6.457 -0.460 -4.490 1.00 92.81 86 CYS A N 1
ATOM 642 C CA . CYS A 1 86 ? -5.832 0.164 -5.641 1.00 92.81 86 CYS A CA 1
ATOM 643 C C . CYS A 1 86 ? -6.910 0.533 -6.673 1.00 92.81 86 CYS A C 1
ATOM 645 O O . CYS A 1 86 ? -7.935 -0.143 -6.784 1.00 92.81 86 CYS A O 1
ATOM 647 N N . THR A 1 87 ? -6.665 1.581 -7.456 1.00 91.31 87 THR A N 1
ATOM 648 C CA . THR A 1 87 ? -7.493 1.952 -8.615 1.00 91.31 87 THR A CA 1
ATOM 649 C C . THR A 1 87 ? -7.640 0.797 -9.609 1.00 91.31 87 THR A C 1
ATOM 651 O O . THR A 1 87 ? -8.725 0.598 -10.151 1.00 91.31 87 THR A O 1
ATOM 654 N N . ASP A 1 88 ? -6.583 0.003 -9.796 1.00 89.94 88 ASP A N 1
ATOM 655 C CA . ASP A 1 88 ? -6.623 -1.289 -10.484 1.00 89.94 88 ASP A CA 1
ATOM 656 C C . ASP A 1 88 ? -6.669 -2.452 -9.476 1.00 89.94 88 ASP A C 1
ATOM 658 O O . ASP A 1 88 ? -5.697 -2.742 -8.776 1.00 89.94 88 ASP A O 1
ATOM 662 N N . LEU A 1 89 ? -7.797 -3.165 -9.434 1.00 90.25 89 LEU A N 1
ATOM 663 C CA . LEU A 1 89 ? -8.022 -4.300 -8.534 1.00 90.25 89 LEU A CA 1
ATOM 664 C C . LEU A 1 89 ? -7.216 -5.558 -8.891 1.00 90.25 89 LEU A C 1
ATOM 666 O O . LEU A 1 89 ? -7.116 -6.463 -8.057 1.00 90.25 89 LEU A O 1
ATOM 670 N N . HIS A 1 90 ? -6.642 -5.638 -10.092 1.00 87.69 90 HIS A N 1
ATOM 671 C CA . HIS A 1 90 ? -5.750 -6.727 -10.495 1.00 87.69 90 HIS A CA 1
ATOM 672 C C . HIS A 1 90 ? -4.280 -6.443 -10.159 1.00 87.69 90 HIS A C 1
ATOM 674 O O . HIS A 1 90 ? -3.442 -7.343 -10.247 1.00 87.69 90 HIS A O 1
ATOM 680 N N . ARG A 1 91 ? -3.962 -5.230 -9.692 1.00 83.94 91 ARG A N 1
ATOM 681 C CA . ARG A 1 91 ? -2.612 -4.834 -9.296 1.00 83.94 91 ARG A CA 1
ATOM 682 C C . ARG A 1 91 ? -2.348 -5.172 -7.831 1.00 83.94 91 ARG A C 1
ATOM 684 O O . ARG A 1 91 ? -2.876 -4.530 -6.931 1.00 83.94 91 ARG A O 1
ATOM 691 N N . LYS A 1 92 ? -1.452 -6.127 -7.577 1.00 84.44 92 LYS A N 1
ATOM 692 C CA . LYS A 1 92 ? -0.891 -6.331 -6.235 1.00 84.44 92 LYS A CA 1
ATOM 693 C C . LYS A 1 92 ? 0.203 -5.287 -5.968 1.00 84.44 92 LYS A C 1
ATOM 695 O O . LYS A 1 92 ? 1.143 -5.224 -6.765 1.00 84.44 92 LYS A O 1
ATOM 700 N N . PRO A 1 93 ? 0.146 -4.495 -4.885 1.00 87.00 93 PRO A N 1
ATOM 701 C CA . PRO A 1 93 ? 1.302 -3.703 -4.482 1.00 87.00 93 PRO A CA 1
ATOM 702 C C . PRO A 1 93 ? 2.441 -4.625 -4.022 1.00 87.00 93 PRO A C 1
ATOM 704 O O . PRO A 1 93 ? 2.202 -5.697 -3.461 1.00 87.00 93 PRO A O 1
ATOM 707 N N . GLU A 1 94 ? 3.683 -4.200 -4.243 1.00 83.75 94 GLU A N 1
ATOM 708 C CA . GLU A 1 94 ? 4.871 -4.943 -3.800 1.00 83.75 94 GLU A CA 1
ATOM 709 C C . GLU A 1 94 ? 4.928 -5.049 -2.271 1.00 83.75 94 GLU A C 1
ATOM 711 O O . GLU A 1 94 ? 5.234 -6.105 -1.719 1.00 83.75 94 GLU A O 1
ATOM 716 N N . THR A 1 95 ? 4.558 -3.966 -1.586 1.00 86.56 95 THR A N 1
ATOM 717 C CA . THR A 1 95 ? 4.452 -3.911 -0.128 1.00 86.56 95 THR A CA 1
ATOM 718 C C . THR A 1 95 ? 3.109 -3.311 0.263 1.00 86.56 95 THR A C 1
ATOM 720 O O . THR A 1 95 ? 2.618 -2.399 -0.397 1.00 86.56 95 THR A O 1
ATOM 723 N N . PHE A 1 96 ? 2.496 -3.825 1.325 1.00 92.31 96 PHE A N 1
ATOM 724 C CA . PHE A 1 96 ? 1.368 -3.162 1.969 1.00 92.31 96 PHE A CA 1
ATOM 725 C C . PHE A 1 96 ? 1.345 -3.513 3.454 1.00 92.31 96 PHE A C 1
ATOM 727 O O . PHE A 1 96 ? 1.661 -4.642 3.831 1.00 92.31 96 PHE A O 1
ATOM 734 N N . ILE A 1 97 ? 0.981 -2.549 4.295 1.00 95.06 97 ILE A N 1
ATOM 735 C CA . ILE A 1 97 ? 0.919 -2.720 5.747 1.00 95.06 97 ILE A CA 1
ATOM 736 C C . ILE A 1 97 ? -0.296 -1.969 6.288 1.00 95.06 97 ILE A C 1
ATOM 738 O O . ILE A 1 97 ? -0.521 -0.800 5.969 1.00 95.06 97 ILE A O 1
ATOM 742 N N . TRP A 1 98 ? -1.047 -2.633 7.164 1.00 96.75 98 TRP A N 1
ATOM 743 C CA . TRP A 1 98 ? -2.045 -1.980 8.004 1.00 96.75 98 TRP A CA 1
ATOM 744 C C . TRP A 1 98 ? -1.427 -1.568 9.333 1.00 96.75 98 TRP A C 1
ATOM 746 O O . TRP A 1 98 ? -0.786 -2.373 10.005 1.00 96.75 98 TRP A O 1
ATOM 756 N N . LYS A 1 99 ? -1.637 -0.314 9.728 1.00 96.25 99 LYS A N 1
ATOM 757 C CA . LYS A 1 99 ? -1.134 0.241 10.985 1.00 96.25 99 LYS A CA 1
ATOM 758 C C . LYS A 1 99 ? -2.270 0.873 11.780 1.00 96.25 99 LYS A C 1
ATOM 760 O O . LYS A 1 99 ? -3.201 1.426 11.196 1.00 96.25 99 LYS A O 1
ATOM 765 N N . LYS A 1 100 ? -2.171 0.849 13.106 1.00 96.38 100 LYS A N 1
ATOM 766 C CA . LYS A 1 100 ? -3.016 1.639 14.008 1.00 96.38 100 LYS A CA 1
ATOM 767 C C . LYS A 1 100 ? -2.167 2.671 14.734 1.00 96.38 100 LYS A C 1
ATOM 769 O O . LYS A 1 100 ? -1.059 2.376 15.174 1.00 96.38 100 LYS A O 1
ATOM 774 N N . LEU A 1 101 ? -2.682 3.889 14.867 1.00 96.88 101 LEU A N 1
ATOM 775 C CA . LEU A 1 101 ? -2.019 4.926 15.643 1.00 96.88 101 LEU A CA 1
ATOM 776 C C . LEU A 1 101 ? -2.157 4.618 17.135 1.00 96.88 101 LEU A C 1
ATOM 778 O O . LEU A 1 101 ? -3.260 4.649 17.688 1.00 96.88 101 LEU A O 1
ATOM 782 N N . ASN A 1 102 ? -1.029 4.404 17.803 1.00 95.44 102 ASN A N 1
ATOM 783 C CA . ASN A 1 102 ? -0.975 4.411 19.252 1.00 95.44 102 ASN A CA 1
ATOM 784 C C . ASN A 1 102 ? -1.053 5.863 19.737 1.00 95.44 102 ASN A C 1
ATOM 786 O O . ASN A 1 102 ? -0.156 6.681 19.523 1.00 95.44 102 ASN A O 1
ATOM 790 N N . THR A 1 103 ? -2.158 6.212 20.389 1.00 92.25 103 THR A N 1
ATOM 791 C CA . THR A 1 103 ? -2.431 7.589 20.814 1.00 92.25 103 THR A CA 1
ATOM 792 C C . THR A 1 103 ? -1.567 8.046 21.988 1.00 92.25 103 THR A C 1
ATOM 794 O O . THR A 1 103 ? -1.468 9.258 22.200 1.00 92.25 103 THR A O 1
ATOM 797 N N . VAL A 1 104 ? -0.928 7.121 22.712 1.00 93.75 104 VAL A N 1
ATOM 798 C CA . VAL A 1 104 ? -0.013 7.407 23.825 1.00 93.75 104 VAL A CA 1
ATOM 799 C C . VAL A 1 104 ? 1.384 7.706 23.291 1.00 93.75 104 VAL A C 1
ATOM 801 O O . VAL A 1 104 ? 1.923 8.775 23.562 1.00 93.75 104 VAL A O 1
ATOM 804 N N . THR A 1 105 ? 1.950 6.800 22.491 1.00 95.88 105 THR A N 1
ATOM 805 C CA . THR A 1 105 ? 3.308 6.951 21.934 1.00 95.88 105 THR A CA 1
ATOM 806 C C . THR A 1 105 ? 3.355 7.859 20.706 1.00 95.88 105 THR A C 1
ATOM 808 O O . THR A 1 105 ? 4.433 8.297 20.316 1.00 95.88 105 THR A O 1
ATOM 811 N N . LYS A 1 106 ? 2.196 8.159 20.101 1.00 94.69 106 LYS A N 1
ATOM 812 C CA . LYS A 1 106 ? 2.048 8.893 18.831 1.00 94.69 106 LYS A CA 1
ATOM 813 C C . LYS A 1 106 ? 2.736 8.209 17.645 1.00 94.69 106 LYS A C 1
ATOM 815 O O . LYS A 1 106 ? 3.061 8.870 16.663 1.00 94.69 106 LYS A O 1
ATOM 820 N N . MET A 1 107 ? 2.928 6.893 17.719 1.00 96.44 107 MET A N 1
ATOM 821 C CA . MET A 1 107 ? 3.537 6.097 16.654 1.00 96.44 107 MET A CA 1
ATOM 822 C C . MET A 1 107 ? 2.511 5.194 15.972 1.00 96.44 107 MET A C 1
ATOM 824 O O . MET A 1 107 ? 1.550 4.739 16.591 1.00 96.44 107 MET A O 1
ATOM 828 N N . TRP A 1 108 ? 2.730 4.935 14.685 1.00 96.19 108 TRP A N 1
ATOM 829 C CA . TRP A 1 108 ? 1.977 3.941 13.929 1.00 96.19 108 TRP A CA 1
ATOM 830 C C . TRP A 1 108 ? 2.530 2.547 14.216 1.00 96.19 108 TRP A C 1
ATOM 832 O O . TRP A 1 108 ? 3.699 2.281 13.945 1.00 96.19 108 TRP A O 1
ATOM 842 N N . GLU A 1 109 ? 1.686 1.665 14.736 1.00 95.31 109 GLU A N 1
ATOM 843 C CA . GLU A 1 109 ? 2.030 0.282 15.063 1.00 95.31 109 GLU A CA 1
ATOM 844 C C . GLU A 1 109 ? 1.392 -0.663 14.051 1.00 95.31 109 GLU A C 1
ATOM 846 O O . GLU A 1 109 ? 0.220 -0.514 13.704 1.00 95.31 109 GLU A O 1
ATOM 851 N N . GLU A 1 110 ? 2.166 -1.626 13.558 1.00 94.88 110 GLU A N 1
ATOM 852 C CA . GLU A 1 110 ? 1.682 -2.621 12.607 1.00 94.88 110 GLU A CA 1
ATOM 853 C C . GLU A 1 110 ? 0.611 -3.520 13.232 1.00 94.88 110 GLU A C 1
ATOM 855 O O . GLU A 1 110 ? 0.733 -4.005 14.359 1.00 94.88 110 GLU A O 1
ATOM 860 N N . ILE A 1 111 ? -0.456 -3.750 12.472 1.00 94.50 111 ILE A N 1
ATOM 861 C CA . ILE A 1 111 ? -1.530 -4.656 12.846 1.00 94.50 111 ILE A CA 1
ATOM 862 C C . ILE A 1 111 ? -1.121 -6.074 12.443 1.00 94.50 111 ILE A C 1
ATOM 864 O O . ILE A 1 111 ? -1.103 -6.418 11.265 1.00 94.50 111 ILE A O 1
ATOM 868 N N . SER A 1 112 ? -0.839 -6.912 13.439 1.00 88.75 112 SER A N 1
ATOM 869 C CA . SER A 1 112 ? -0.496 -8.322 13.244 1.00 88.75 112 SER A CA 1
ATOM 870 C C . SER A 1 112 ? -1.707 -9.229 13.471 1.00 88.75 112 SER A C 1
ATOM 872 O O . SER A 1 112 ? -2.424 -9.097 14.463 1.00 88.75 112 SER A O 1
ATOM 874 N N . SER A 1 113 ? -1.911 -10.197 12.575 1.00 86.00 113 SER A N 1
ATOM 875 C CA . SER A 1 113 ? -2.915 -11.260 12.751 1.00 86.00 113 SER A CA 1
ATOM 876 C C . SER A 1 113 ? -2.438 -12.381 13.685 1.00 86.00 113 SER A C 1
ATOM 878 O O . SER A 1 113 ? -3.239 -13.199 14.141 1.00 86.00 113 SER A O 1
ATOM 880 N N . GLU A 1 114 ? -1.142 -12.415 13.995 1.00 84.62 114 GLU A N 1
ATOM 881 C CA . GLU A 1 114 ? -0.479 -13.505 14.714 1.00 84.62 114 GLU A CA 1
ATOM 882 C C . GLU A 1 114 ? -0.390 -13.236 16.222 1.00 84.62 114 GLU A C 1
ATOM 884 O O . GLU A 1 114 ? -0.291 -14.168 17.024 1.00 84.62 114 GLU A O 1
ATOM 889 N N . SER A 1 115 ? -0.457 -11.966 16.630 1.00 79.00 115 SER A N 1
ATOM 890 C CA . SER A 1 115 ? -0.204 -11.543 18.007 1.0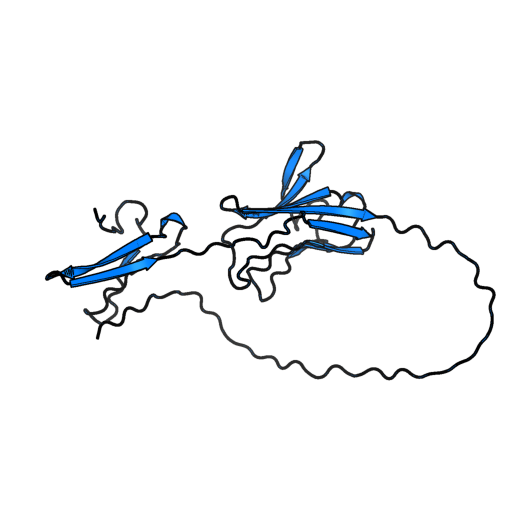0 79.00 115 SER A CA 1
ATOM 891 C C . SER A 1 115 ? -1.061 -10.348 18.441 1.00 79.00 115 SER A C 1
ATOM 893 O O . SER A 1 115 ? -1.736 -9.703 17.640 1.00 79.00 115 SER A O 1
ATOM 895 N N . GLY A 1 116 ? -1.055 -10.068 19.747 1.00 84.75 116 GLY A N 1
ATOM 896 C CA . GLY A 1 116 ? -1.750 -8.917 20.323 1.00 84.75 116 GLY A CA 1
ATOM 897 C C . GLY A 1 116 ? -3.277 -8.997 20.233 1.00 84.75 116 GLY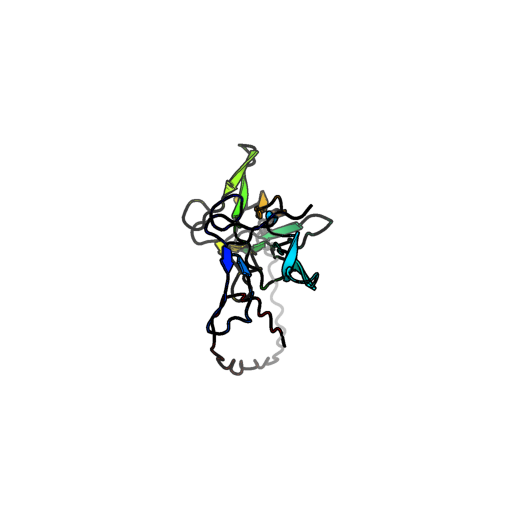 A C 1
ATOM 898 O O . GLY A 1 116 ? -3.865 -10.073 20.117 1.00 84.75 116 GLY A O 1
ATOM 899 N N . GLN A 1 117 ? -3.927 -7.834 20.305 1.00 88.56 117 GLN A N 1
ATOM 900 C CA . GLN A 1 117 ? -5.389 -7.731 20.384 1.00 88.56 117 GLN A CA 1
ATOM 901 C C . GLN A 1 117 ? -6.119 -8.162 19.106 1.00 88.56 117 GLN A C 1
ATOM 903 O O . GLN A 1 117 ? -7.318 -8.418 19.154 1.00 88.56 117 GLN A O 1
ATOM 908 N N . TYR A 1 118 ? -5.431 -8.227 17.965 1.00 91.44 118 TYR A N 1
ATOM 909 C CA . TYR A 1 118 ? -6.027 -8.532 16.660 1.00 91.44 118 TYR A CA 1
ATOM 910 C C . TYR A 1 118 ? -5.937 -10.008 16.270 1.00 91.44 118 TYR A C 1
ATOM 912 O O . TYR A 1 118 ? -6.512 -10.419 15.257 1.00 91.44 118 TYR A O 1
ATOM 920 N N . ARG A 1 119 ? -5.259 -10.818 17.089 1.00 92.62 119 ARG A N 1
ATOM 921 C CA . ARG A 1 119 ? -5.061 -12.242 16.839 1.00 92.62 119 ARG A CA 1
ATOM 922 C C . ARG A 1 119 ? -6.393 -12.959 16.612 1.00 92.62 119 ARG A C 1
ATOM 924 O O . ARG A 1 119 ? -7.255 -12.977 17.486 1.00 92.62 119 ARG A O 1
ATOM 931 N N . GLY A 1 120 ? -6.544 -13.563 15.433 1.00 92.69 120 GLY A N 1
ATOM 932 C CA . GLY A 1 120 ? -7.745 -14.316 15.048 1.00 92.69 120 GLY A CA 1
ATOM 933 C C . GLY A 1 120 ? -9.010 -13.477 14.815 1.00 92.69 120 GLY A C 1
ATOM 934 O O . GLY A 1 120 ? -10.076 -14.054 14.620 1.00 92.69 120 GLY A O 1
ATOM 935 N N . ARG A 1 121 ? -8.919 -12.141 14.834 1.00 95.56 121 ARG A N 1
ATOM 936 C CA . ARG A 1 121 ? -10.061 -11.237 14.601 1.00 95.56 121 ARG A CA 1
ATOM 937 C C . ARG A 1 121 ? -9.992 -10.494 13.276 1.00 95.56 121 ARG A C 1
ATOM 939 O O . ARG A 1 121 ? -11.000 -9.925 12.864 1.00 95.56 121 ARG A O 1
ATOM 946 N N . ILE A 1 122 ? -8.828 -10.477 12.631 1.00 95.56 122 ILE A N 1
ATOM 947 C CA . ILE A 1 122 ? -8.614 -9.732 11.393 1.00 95.56 122 ILE A CA 1
ATOM 948 C C . ILE A 1 122 ? -8.468 -10.642 10.179 1.00 95.56 122 ILE A C 1
ATOM 950 O O . ILE A 1 122 ? -7.918 -11.739 10.273 1.00 95.56 122 ILE A O 1
ATOM 954 N N . GLN A 1 123 ? -8.919 -10.153 9.029 1.00 95.00 123 GLN A N 1
ATOM 955 C CA . GLN A 1 123 ? -8.767 -10.825 7.745 1.00 95.00 123 GLN A CA 1
ATOM 956 C C . GLN A 1 123 ? -8.574 -9.797 6.630 1.00 95.00 123 GLN A C 1
ATOM 958 O O . GLN A 1 123 ? -9.263 -8.780 6.588 1.00 95.00 123 GLN A O 1
ATOM 963 N N . LEU A 1 124 ? -7.653 -10.078 5.708 1.00 94.12 124 LEU A N 1
ATOM 964 C CA . LEU A 1 124 ? -7.503 -9.296 4.485 1.00 94.12 124 LEU A CA 1
ATOM 965 C C . LEU A 1 124 ? -8.500 -9.781 3.430 1.00 94.12 124 LEU A C 1
ATOM 967 O O . LEU A 1 124 ? -8.603 -10.981 3.171 1.00 94.12 124 LEU A O 1
ATOM 971 N N . VAL A 1 125 ? -9.209 -8.852 2.797 1.00 90.50 125 VAL A N 1
ATOM 972 C CA . VAL A 1 125 ? -10.216 -9.152 1.773 1.00 90.50 125 VAL A CA 1
ATOM 973 C C . VAL A 1 125 ? -9.606 -8.977 0.381 1.00 90.50 125 VAL A C 1
ATOM 975 O O . VAL A 1 125 ? -9.991 -8.088 -0.369 1.00 90.50 125 VAL A O 1
ATOM 978 N N . ASN A 1 126 ? -8.636 -9.826 0.036 1.00 86.81 126 ASN A N 1
ATOM 979 C CA . ASN A 1 126 ? -7.928 -9.773 -1.253 1.00 86.81 126 ASN A CA 1
ATOM 980 C C . ASN A 1 126 ? -8.310 -10.886 -2.248 1.00 86.81 126 ASN A C 1
ATOM 982 O O . ASN A 1 126 ? -7.889 -10.825 -3.398 1.00 86.81 126 ASN A O 1
ATOM 986 N N . GLY A 1 127 ? -9.134 -11.861 -1.835 1.00 84.56 127 GLY A N 1
ATOM 987 C CA . GLY A 1 127 ? -9.743 -12.934 -2.646 1.00 84.56 127 GLY A CA 1
ATOM 988 C C . GLY A 1 127 ? -9.189 -13.127 -4.069 1.00 84.56 127 GLY A C 1
ATOM 989 O O . GLY A 1 127 ? -8.087 -13.636 -4.250 1.00 84.56 127 GLY A O 1
ATOM 990 N N . HIS A 1 128 ? -9.976 -12.730 -5.077 1.00 85.56 128 HIS A N 1
ATOM 991 C CA . HIS A 1 128 ? -9.595 -12.745 -6.503 1.00 85.56 128 HIS A CA 1
ATOM 992 C C . HIS A 1 128 ? -9.106 -11.382 -7.023 1.00 85.56 128 HIS A C 1
ATOM 994 O O . HIS A 1 128 ? -8.865 -11.217 -8.217 1.00 85.56 128 HIS A O 1
ATOM 1000 N N . SER A 1 129 ? -8.986 -10.401 -6.133 1.00 92.38 129 SER A N 1
ATOM 1001 C CA . SER A 1 129 ? -8.654 -9.017 -6.453 1.00 92.38 129 SER A CA 1
ATOM 1002 C C . SER A 1 129 ? -7.427 -8.636 -5.638 1.00 92.38 129 SER A C 1
ATOM 1004 O O . SER A 1 129 ? -7.575 -8.113 -4.534 1.00 92.38 129 SER A O 1
ATOM 1006 N N . PRO A 1 130 ? -6.211 -8.917 -6.131 1.00 90.88 130 PRO A N 1
ATOM 1007 C CA . PRO A 1 130 ? -4.987 -8.669 -5.373 1.00 90.88 130 PRO A CA 1
ATOM 1008 C C . PRO A 1 130 ? -4.756 -7.184 -5.041 1.00 90.88 130 PRO A C 1
ATOM 1010 O O . PRO A 1 130 ? -3.994 -6.891 -4.123 1.00 90.88 130 PRO A O 1
ATOM 1013 N N . GLY A 1 131 ? -5.421 -6.266 -5.749 1.00 92.06 131 GLY A N 1
ATOM 1014 C CA . GLY A 1 131 ? -5.462 -4.839 -5.431 1.00 92.06 131 GLY A CA 1
ATOM 1015 C C . GLY A 1 131 ? -6.523 -4.446 -4.401 1.00 92.06 131 GLY A C 1
ATOM 1016 O O . GLY A 1 131 ? -6.576 -3.283 -4.013 1.00 92.06 131 GLY A O 1
ATOM 1017 N N . ASN A 1 132 ? -7.362 -5.374 -3.930 1.00 95.25 132 ASN A N 1
ATOM 1018 C CA . ASN A 1 132 ? -8.220 -5.153 -2.770 1.00 95.25 132 ASN A CA 1
ATOM 1019 C C . ASN A 1 132 ? -7.454 -5.520 -1.496 1.00 95.25 132 ASN A C 1
ATOM 1021 O O . ASN A 1 132 ? -7.117 -6.674 -1.251 1.00 95.25 132 ASN A O 1
ATOM 1025 N N . LEU A 1 133 ? -7.183 -4.513 -0.680 1.00 94.81 133 LEU A N 1
ATOM 1026 C CA . LEU A 1 133 ? -6.363 -4.587 0.525 1.00 94.81 133 LEU A CA 1
ATOM 1027 C C . LEU A 1 133 ? -7.203 -4.295 1.775 1.00 94.81 133 LEU A C 1
ATOM 1029 O O . LEU A 1 133 ? -6.663 -3.943 2.824 1.00 94.81 133 LEU A O 1
ATOM 1033 N N . SER A 1 134 ? -8.529 -4.396 1.666 1.00 95.81 134 SER A N 1
ATOM 1034 C CA . SER A 1 134 ? -9.452 -4.020 2.736 1.00 95.81 134 SER A CA 1
ATOM 1035 C C . SER A 1 134 ? -9.306 -4.942 3.947 1.00 95.81 134 SER A C 1
ATOM 1037 O O . SER A 1 134 ? -9.185 -6.161 3.802 1.00 95.81 134 SER A O 1
ATOM 1039 N N . LEU A 1 135 ? -9.339 -4.363 5.148 1.00 96.44 135 LEU A N 1
ATOM 1040 C CA . LEU A 1 135 ? -9.168 -5.084 6.409 1.00 96.44 135 LEU A CA 1
ATOM 1041 C C . LEU A 1 135 ? -10.522 -5.310 7.076 1.00 96.44 135 LEU A C 1
ATOM 1043 O O . LEU A 1 135 ? -11.190 -4.358 7.476 1.00 96.44 135 LEU A O 1
ATOM 1047 N N . LEU A 1 136 ? -10.919 -6.568 7.228 1.00 96.94 136 LEU A N 1
ATOM 1048 C CA . LEU A 1 136 ? -12.051 -6.954 8.061 1.00 96.94 136 LEU A CA 1
ATOM 1049 C C . LEU A 1 136 ? -11.571 -7.109 9.505 1.00 96.94 136 LEU A C 1
ATOM 1051 O O . LEU A 1 136 ? -10.642 -7.873 9.753 1.00 96.94 136 LEU A O 1
ATOM 1055 N N . ILE A 1 137 ? -12.223 -6.432 10.449 1.00 97.50 137 ILE A N 1
ATOM 1056 C CA . ILE A 1 137 ? -12.023 -6.614 11.892 1.00 97.50 137 ILE A CA 1
ATOM 1057 C C . ILE A 1 137 ? -13.328 -7.140 12.484 1.00 97.50 137 ILE A C 1
ATOM 1059 O O . ILE A 1 137 ? -14.374 -6.508 12.344 1.00 97.50 137 ILE A O 1
ATOM 1063 N N . SER A 1 138 ? -13.263 -8.294 13.139 1.00 97.06 138 SER A N 1
ATOM 1064 C CA . SER A 1 138 ? -14.400 -8.969 13.771 1.00 97.06 138 SER A CA 1
ATOM 1065 C C . SER A 1 138 ? -14.378 -8.818 15.291 1.00 97.06 138 SER A C 1
ATOM 1067 O O . SER A 1 138 ? -13.325 -8.577 15.884 1.00 97.06 138 SER A O 1
ATOM 1069 N N . GLN A 1 139 ? -15.531 -9.038 15.930 1.00 95.44 139 GLN A N 1
ATOM 1070 C CA . GLN A 1 139 ? -15.688 -8.999 17.391 1.00 95.44 139 GLN A CA 1
ATOM 1071 C C . GLN A 1 139 ? -15.145 -7.687 17.975 1.00 95.44 139 GLN A C 1
ATOM 1073 O O . GLN A 1 139 ? -14.239 -7.690 18.809 1.00 95.44 139 GLN A O 1
ATOM 1078 N N . LEU A 1 140 ? -15.647 -6.567 17.457 1.00 96.69 140 LEU A N 1
ATOM 1079 C CA . LEU A 1 140 ? -15.146 -5.240 17.802 1.00 96.69 140 LEU A CA 1
ATOM 1080 C C . LEU A 1 140 ? -15.299 -4.929 19.289 1.00 96.69 140 LEU A C 1
ATOM 1082 O O . LEU A 1 140 ? -16.347 -5.184 19.883 1.00 96.69 140 LEU A O 1
ATOM 1086 N N . THR A 1 141 ? -14.294 -4.283 19.865 1.00 95.06 141 THR A N 1
ATOM 1087 C CA . THR A 1 141 ? -14.375 -3.664 21.191 1.00 95.06 141 THR A CA 1
ATOM 1088 C C . THR A 1 141 ? -14.250 -2.146 21.078 1.00 95.06 141 THR A C 1
ATOM 1090 O O . THR A 1 141 ? -13.875 -1.618 20.031 1.00 95.06 141 THR A O 1
ATOM 1093 N N . VAL A 1 142 ? -14.577 -1.405 22.139 1.00 95.44 142 VAL A N 1
ATOM 1094 C CA . VAL A 1 142 ? -14.475 0.068 22.122 1.00 95.44 142 VAL A CA 1
ATOM 1095 C C . VAL A 1 142 ? -13.024 0.513 21.895 1.00 95.44 142 VAL A C 1
ATOM 1097 O O . VAL A 1 142 ? -12.765 1.507 21.219 1.00 95.44 142 VAL A O 1
ATOM 1100 N N . GLU A 1 143 ? -12.071 -0.278 22.385 1.00 94.00 143 GLU A N 1
ATOM 1101 C CA . GLU A 1 143 ? -10.631 -0.085 22.230 1.00 94.00 143 GLU A CA 1
ATOM 1102 C C . GLU A 1 143 ? -10.165 -0.259 20.782 1.00 94.00 143 GLU A C 1
ATOM 1104 O O . GLU A 1 143 ? -9.124 0.288 20.415 1.00 94.00 143 GLU A O 1
ATOM 1109 N N . ASP A 1 144 ? -10.926 -0.961 19.933 1.00 95.81 144 ASP A N 1
ATOM 1110 C CA . ASP A 1 144 ? -10.651 -1.020 18.497 1.00 95.81 144 ASP A CA 1
ATOM 1111 C C . ASP A 1 144 ? -10.887 0.339 17.819 1.00 95.81 144 ASP A C 1
ATOM 1113 O O . ASP A 1 144 ? -10.331 0.576 16.749 1.00 95.81 144 ASP A O 1
ATOM 1117 N N . GLY A 1 145 ? -11.617 1.272 18.434 1.00 96.62 145 GLY A N 1
ATOM 1118 C CA . GLY A 1 145 ? -11.717 2.645 17.941 1.00 96.62 145 GLY A CA 1
ATOM 1119 C C . GLY A 1 145 ? -10.347 3.325 17.795 1.00 96.62 145 GLY A C 1
ATOM 1120 O O . GLY A 1 145 ? -9.391 3.024 18.517 1.00 96.62 145 GLY A O 1
ATOM 1121 N N . GLY A 1 146 ? -10.231 4.245 16.837 1.00 96.56 146 GLY A N 1
ATOM 1122 C CA . GLY A 1 146 ? -9.011 5.021 16.605 1.00 96.56 146 GLY A CA 1
ATOM 1123 C C . GLY A 1 146 ? -8.691 5.260 15.133 1.00 96.56 146 GLY A C 1
ATOM 1124 O O . GLY A 1 146 ? -9.554 5.144 14.266 1.00 96.56 146 GLY A O 1
ATOM 1125 N N . TYR A 1 147 ? -7.430 5.609 14.869 1.00 97.00 147 TYR A N 1
ATOM 1126 C CA . TYR A 1 147 ? -6.928 5.917 13.531 1.00 97.00 147 TYR A CA 1
ATOM 1127 C C . TYR A 1 147 ? -6.172 4.723 12.961 1.00 97.00 147 TYR A C 1
ATOM 1129 O O . TYR A 1 147 ? -5.240 4.213 13.586 1.00 97.00 147 TYR A O 1
ATOM 1137 N N . TYR A 1 148 ? -6.573 4.310 11.770 1.00 96.75 148 TYR A N 1
ATOM 1138 C CA . TYR A 1 148 ? -6.000 3.221 10.999 1.00 96.75 148 TYR A CA 1
ATOM 1139 C C . TYR A 1 148 ? -5.375 3.783 9.729 1.00 96.75 148 TYR A C 1
ATOM 1141 O O . TYR A 1 148 ? -5.899 4.735 9.158 1.00 96.75 148 TYR A O 1
ATOM 1149 N N . ARG A 1 149 ? -4.279 3.182 9.278 1.00 96.31 149 ARG A N 1
ATOM 1150 C CA . ARG A 1 149 ? -3.593 3.536 8.038 1.00 96.31 149 ARG A CA 1
ATOM 1151 C C . ARG A 1 149 ? -3.368 2.288 7.208 1.00 96.31 149 ARG A C 1
ATOM 1153 O O . ARG A 1 149 ? -2.791 1.324 7.708 1.00 96.31 149 ARG A O 1
ATOM 1160 N N . CYS A 1 150 ? -3.786 2.341 5.952 1.00 95.50 150 CYS A N 1
ATOM 1161 C CA . CYS A 1 150 ? -3.360 1.400 4.927 1.00 95.50 150 CYS A CA 1
ATOM 1162 C C . CYS A 1 150 ? -2.250 2.067 4.117 1.00 95.50 150 CYS A C 1
ATOM 1164 O O . CYS A 1 150 ? -2.478 3.103 3.495 1.00 95.50 150 CYS A O 1
ATOM 1166 N N . ASP A 1 151 ? -1.048 1.511 4.184 1.00 94.88 151 ASP A N 1
ATOM 1167 C CA . ASP A 1 151 ? 0.173 2.039 3.576 1.00 94.88 151 ASP A CA 1
ATOM 1168 C C . ASP A 1 151 ? 0.640 1.050 2.507 1.00 94.88 151 ASP A C 1
ATOM 1170 O O . ASP A 1 151 ? 0.866 -0.115 2.833 1.00 94.88 151 ASP A O 1
ATOM 1174 N N . VAL A 1 152 ? 0.735 1.485 1.247 1.00 92.75 152 VAL A N 1
ATOM 1175 C CA . VAL A 1 152 ? 1.149 0.640 0.106 1.00 92.75 152 VAL A CA 1
ATOM 1176 C C . VAL A 1 152 ? 2.547 0.992 -0.414 1.00 92.75 152 VAL A C 1
ATOM 1178 O O . VAL A 1 152 ? 2.932 0.593 -1.514 1.00 92.75 152 VAL A O 1
ATOM 1181 N N . GLY A 1 153 ? 3.326 1.734 0.379 1.00 87.38 153 GLY A N 1
ATOM 1182 C CA . GLY A 1 153 ? 4.667 2.170 0.007 1.00 87.38 153 GLY A CA 1
ATOM 1183 C C . GLY A 1 153 ? 4.677 3.363 -0.954 1.00 87.38 153 GLY A C 1
ATOM 1184 O O . GLY A 1 153 ? 3.647 3.944 -1.281 1.00 87.38 153 GLY A O 1
ATOM 1185 N N . ALA A 1 154 ? 5.880 3.786 -1.360 1.00 81.50 154 ALA A N 1
ATOM 1186 C CA . ALA A 1 154 ? 6.109 4.944 -2.242 1.00 81.50 154 ALA A CA 1
ATOM 1187 C C . ALA A 1 154 ? 5.420 6.259 -1.793 1.00 81.50 154 ALA A C 1
ATOM 1189 O O . ALA A 1 154 ? 5.156 7.143 -2.603 1.00 81.50 154 ALA A O 1
ATOM 1190 N N . GLY A 1 155 ? 5.140 6.399 -0.491 1.00 85.12 155 GLY A N 1
ATOM 1191 C CA . GLY A 1 155 ? 4.425 7.545 0.083 1.00 85.12 155 GLY A CA 1
ATOM 1192 C C . GLY A 1 155 ? 2.896 7.475 -0.034 1.00 85.12 155 GLY A C 1
ATOM 1193 O O . GLY A 1 155 ? 2.210 8.346 0.505 1.00 85.12 155 GLY A O 1
ATOM 1194 N N . GLU A 1 156 ? 2.351 6.439 -0.673 1.00 89.81 156 GLU A N 1
ATOM 1195 C CA . GLU A 1 156 ? 0.921 6.276 -0.905 1.00 89.81 156 GLU A CA 1
ATOM 1196 C C . GLU A 1 156 ? 0.246 5.550 0.267 1.00 89.81 156 GLU A C 1
ATOM 1198 O O . GLU A 1 156 ? 0.588 4.426 0.635 1.00 89.81 156 GLU A O 1
ATOM 1203 N N . HIS A 1 157 ? -0.728 6.222 0.881 1.00 93.62 157 HIS A N 1
ATOM 1204 C CA . HIS A 1 157 ? -1.492 5.687 2.001 1.00 93.62 157 HIS A CA 1
ATOM 1205 C C . HIS A 1 157 ? -2.883 6.323 2.089 1.00 93.62 157 HIS A C 1
ATOM 1207 O O . HIS A 1 157 ? -3.129 7.405 1.545 1.00 93.62 157 HIS A O 1
ATOM 1213 N N . ILE A 1 158 ? -3.780 5.658 2.813 1.00 94.31 158 ILE A N 1
ATOM 1214 C CA . ILE A 1 158 ? -5.072 6.202 3.237 1.00 94.31 158 ILE A CA 1
ATOM 1215 C C . ILE A 1 158 ? -5.245 6.029 4.744 1.00 94.31 158 ILE A C 1
ATOM 1217 O O . ILE A 1 158 ? -4.923 4.975 5.299 1.00 94.31 158 ILE A O 1
ATOM 1221 N N . ASP A 1 159 ? -5.795 7.062 5.379 1.00 94.94 159 ASP A N 1
ATOM 1222 C CA . ASP A 1 159 ? -6.131 7.064 6.797 1.00 94.94 159 ASP A CA 1
ATOM 1223 C C . ASP A 1 159 ? -7.643 6.937 6.996 1.00 94.94 159 ASP A C 1
ATOM 1225 O O . ASP A 1 159 ? -8.448 7.551 6.287 1.00 94.94 159 ASP A O 1
ATOM 1229 N N . ILE A 1 160 ? -8.026 6.125 7.977 1.00 96.00 160 ILE A N 1
ATOM 1230 C CA . ILE A 1 160 ? -9.410 5.809 8.313 1.00 96.00 160 ILE A CA 1
ATOM 1231 C C . ILE A 1 160 ? -9.603 5.991 9.813 1.00 96.00 160 ILE A C 1
ATOM 1233 O O . ILE A 1 160 ? -8.860 5.436 10.622 1.00 96.00 160 ILE A O 1
ATOM 1237 N N . THR A 1 161 ? -10.639 6.728 10.190 1.00 96.56 161 THR A N 1
ATOM 1238 C CA . THR A 1 161 ? -11.059 6.867 11.585 1.00 96.56 161 THR A CA 1
ATOM 1239 C C . THR A 1 161 ? -12.189 5.886 11.859 1.00 96.56 161 THR A C 1
ATOM 1241 O O . THR A 1 161 ? -13.242 5.964 11.231 1.00 96.56 161 THR A O 1
ATOM 1244 N N . LEU A 1 162 ? -11.993 4.978 12.814 1.00 97.00 162 LEU A N 1
ATOM 1245 C CA . LEU A 1 162 ? -13.018 4.054 13.289 1.00 97.00 162 LEU A CA 1
ATOM 1246 C C . LEU A 1 162 ? -13.557 4.524 14.641 1.00 97.00 162 LEU A C 1
ATOM 1248 O O . LEU A 1 162 ? -12.803 4.676 15.601 1.00 97.00 162 LEU A O 1
ATOM 1252 N N . THR A 1 163 ? -14.871 4.703 14.730 1.00 97.25 163 THR A N 1
ATOM 1253 C CA . THR A 1 163 ? -15.588 4.921 15.992 1.00 97.25 163 THR A CA 1
ATOM 1254 C C . THR A 1 163 ? -16.398 3.674 16.323 1.00 97.25 163 THR A C 1
ATOM 1256 O O . THR A 1 163 ? -17.193 3.228 15.495 1.00 97.25 163 THR A O 1
ATOM 1259 N N . VAL A 1 164 ? -16.210 3.120 17.522 1.00 97.06 164 VAL A N 1
ATOM 1260 C CA . VAL A 1 164 ? -16.972 1.960 18.000 1.00 97.06 164 VAL A CA 1
ATOM 1261 C C . VAL A 1 164 ? -17.935 2.406 19.095 1.00 97.06 164 VAL A C 1
ATOM 1263 O O . VAL A 1 164 ? -17.517 2.905 20.137 1.00 97.06 164 VAL A O 1
ATOM 1266 N N . GLU A 1 165 ? -19.228 2.239 18.844 1.00 95.50 165 GLU A N 1
ATOM 1267 C CA . GLU A 1 165 ? -20.310 2.629 19.745 1.00 95.50 165 GLU A CA 1
ATOM 1268 C C . GLU A 1 165 ? -20.837 1.398 20.500 1.00 95.50 165 GLU A C 1
ATOM 1270 O O . GLU A 1 165 ? -20.995 0.313 19.932 1.00 95.50 165 GLU A O 1
ATOM 1275 N N . VAL A 1 166 ? -21.127 1.550 21.792 1.00 91.56 166 VAL A N 1
ATOM 1276 C CA . VAL A 1 166 ? -21.796 0.501 22.572 1.00 91.56 166 VAL A CA 1
ATOM 1277 C C . VAL A 1 166 ? -23.285 0.566 22.260 1.00 91.56 166 VAL A C 1
ATOM 1279 O O . VAL A 1 166 ? -23.885 1.636 22.334 1.00 91.56 166 VAL A O 1
ATOM 1282 N N . LEU A 1 167 ? -23.886 -0.567 21.894 1.00 79.19 167 LEU A N 1
ATOM 1283 C CA . LEU A 1 167 ? -25.339 -0.649 21.819 1.00 79.19 167 LEU A CA 1
ATOM 1284 C C . LEU A 1 167 ? -25.877 -0.572 23.244 1.00 79.19 167 LEU A C 1
ATOM 1286 O O . LEU A 1 167 ? -25.633 -1.474 24.048 1.00 79.19 167 LEU A O 1
ATOM 1290 N N . ASP A 1 168 ? -26.601 0.500 23.551 1.00 78.31 168 ASP A N 1
ATOM 1291 C CA . ASP A 1 168 ? -27.402 0.531 24.764 1.00 78.31 168 ASP A CA 1
ATOM 1292 C C . ASP A 1 168 ? -28.338 -0.687 24.755 1.00 78.31 168 ASP A C 1
ATOM 1294 O O . ASP A 1 168 ? -28.894 -1.026 23.699 1.00 78.31 168 ASP A O 1
ATOM 1298 N N . PRO A 1 169 ? -28.527 -1.370 25.899 1.00 68.81 169 PRO A N 1
ATOM 1299 C CA . PRO A 1 169 ? -29.520 -2.425 25.973 1.00 68.81 169 PRO A CA 1
ATOM 1300 C C . PRO A 1 169 ? -30.856 -1.858 25.481 1.00 68.81 169 PRO A C 1
ATOM 1302 O O . PRO A 1 169 ? -31.186 -0.711 25.815 1.00 68.81 169 PRO A O 1
ATOM 1305 N N . PRO A 1 170 ? -31.632 -2.623 24.686 1.00 59.31 170 PRO A N 1
ATOM 1306 C CA . PRO A 1 170 ? -32.941 -2.163 24.266 1.00 59.31 170 PRO A CA 1
ATOM 1307 C C . PRO A 1 170 ? -33.695 -1.783 25.535 1.00 59.31 170 PRO A C 1
ATOM 1309 O O . PRO A 1 170 ? -33.843 -2.612 26.435 1.00 59.31 170 PRO A O 1
ATOM 1312 N N . LYS A 1 171 ? -34.121 -0.517 25.648 1.00 47.47 171 LYS A N 1
ATOM 1313 C CA . LYS A 1 171 ? -35.054 -0.127 26.704 1.00 47.47 171 LYS A CA 1
ATOM 1314 C C . LYS A 1 171 ? -36.213 -1.104 26.596 1.00 47.47 171 LYS A C 1
ATOM 1316 O O . LYS A 1 171 ? -36.915 -1.105 25.587 1.00 47.47 171 LYS A O 1
ATOM 1321 N N . THR A 1 172 ? -36.361 -1.961 27.601 1.00 41.34 172 THR A N 1
ATOM 1322 C CA . THR A 1 172 ? -37.473 -2.896 27.714 1.00 41.34 172 THR A CA 1
ATOM 1323 C C . THR A 1 172 ? -38.747 -2.078 27.866 1.00 41.34 172 THR A C 1
ATOM 1325 O O . THR A 1 172 ? -39.217 -1.824 28.971 1.00 41.34 172 THR A O 1
ATOM 1328 N N . THR A 1 173 ? -39.308 -1.617 26.756 1.00 47.91 173 THR A N 1
ATOM 1329 C CA . THR A 1 173 ? -40.710 -1.240 26.707 1.00 47.91 173 THR A CA 1
ATOM 1330 C C . THR A 1 173 ? -41.449 -2.560 26.647 1.00 47.91 173 THR A C 1
ATOM 1332 O O . THR A 1 173 ? -41.493 -3.195 25.597 1.00 47.91 173 THR A O 1
ATOM 1335 N N . THR A 1 174 ? -41.936 -3.016 27.799 1.00 39.41 174 THR A N 1
ATOM 1336 C CA . THR A 1 174 ? -42.839 -4.159 27.929 1.00 39.41 174 THR A CA 1
ATOM 1337 C C . THR A 1 174 ? -43.881 -4.113 26.806 1.00 39.41 174 THR A C 1
ATOM 1339 O O . THR A 1 174 ? -44.708 -3.199 26.809 1.00 39.41 174 THR A O 1
ATOM 1342 N N . PRO A 1 175 ? -43.877 -5.042 25.834 1.00 42.00 175 PRO A N 1
ATOM 1343 C CA . PRO A 1 175 ? -44.970 -5.117 24.886 1.00 42.00 175 PRO A CA 1
ATOM 1344 C C . PRO A 1 175 ? -46.177 -5.703 25.620 1.00 42.00 175 PRO A C 1
ATOM 1346 O O . PRO A 1 175 ? -46.202 -6.880 25.983 1.00 42.00 175 PRO A O 1
ATOM 1349 N N . THR A 1 176 ? -47.187 -4.870 25.869 1.00 38.62 176 THR A N 1
ATOM 1350 C CA . THR A 1 176 ? -48.542 -5.345 26.149 1.00 38.62 176 THR A CA 1
ATOM 1351 C C . THR A 1 176 ? -48.970 -6.210 24.970 1.00 38.62 176 THR A C 1
ATOM 1353 O O . THR A 1 176 ? -49.043 -5.739 23.837 1.00 38.62 176 THR A O 1
ATOM 1356 N N . VAL A 1 177 ? -49.212 -7.492 25.240 1.00 39.22 177 VAL A N 1
ATOM 1357 C CA . VAL A 1 177 ? -49.728 -8.458 24.271 1.00 39.22 177 VAL A CA 1
ATOM 1358 C C . VAL A 1 177 ? -51.049 -7.930 23.708 1.00 39.22 177 VAL A C 1
ATOM 1360 O O . VAL A 1 177 ? -52.067 -7.930 24.396 1.00 39.22 177 VAL A O 1
ATOM 1363 N N . GLN A 1 178 ? -51.042 -7.499 22.448 1.00 36.19 178 GLN A N 1
ATOM 1364 C CA . GLN A 1 178 ? -52.242 -7.459 21.621 1.00 36.19 178 GLN A CA 1
ATOM 1365 C C . GLN A 1 178 ? -52.110 -8.526 20.543 1.00 36.19 178 GLN A C 1
ATOM 1367 O O . GLN A 1 178 ? -51.406 -8.375 19.546 1.00 36.19 178 GLN A O 1
ATOM 1372 N N . THR A 1 179 ? -52.801 -9.635 20.789 1.00 32.28 179 THR A N 1
ATOM 1373 C CA . THR A 1 179 ? -53.036 -10.713 19.838 1.00 32.28 179 THR A CA 1
ATOM 1374 C C . THR A 1 179 ? -53.715 -10.151 18.593 1.00 32.28 179 THR A C 1
ATOM 1376 O O . THR A 1 179 ? -54.897 -9.823 18.622 1.00 32.28 179 THR A O 1
ATOM 1379 N N . 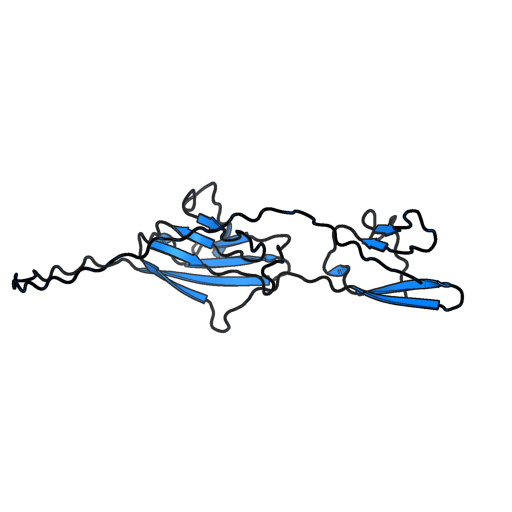THR A 1 180 ? -52.983 -10.074 17.486 1.00 30.80 180 THR A N 1
ATOM 1380 C CA . THR A 1 180 ? -53.571 -10.004 16.146 1.00 30.80 180 THR A CA 1
ATOM 1381 C C . THR A 1 180 ? -52.890 -11.041 15.269 1.00 30.80 180 THR A C 1
ATOM 1383 O O . THR A 1 180 ? -51.741 -10.927 14.856 1.00 30.80 180 THR A O 1
ATOM 1386 N N . SER A 1 181 ? -53.621 -12.127 15.054 1.00 39.66 181 SER A N 1
ATOM 1387 C CA . SER A 1 181 ? -53.312 -13.191 14.115 1.00 39.66 181 SER A CA 1
ATOM 1388 C C . SER A 1 181 ? -53.375 -12.659 12.684 1.00 39.66 181 SER A C 1
ATOM 1390 O O . SER A 1 181 ? -54.450 -12.286 12.216 1.00 39.66 181 SER A O 1
ATOM 1392 N N . SER A 1 182 ? -52.258 -12.687 11.962 1.00 36.09 182 SER A N 1
ATOM 1393 C CA . SER A 1 182 ? -52.303 -12.767 10.503 1.00 36.09 182 SER A CA 1
ATOM 1394 C C . SER A 1 182 ? -51.151 -13.621 9.986 1.00 36.09 182 SER A C 1
ATOM 1396 O O . SER A 1 182 ? -49.972 -13.356 10.201 1.00 36.09 182 SER A O 1
ATOM 1398 N N . THR A 1 183 ? -51.548 -14.726 9.369 1.00 37.38 183 THR A N 1
ATOM 1399 C CA . THR A 1 183 ? -50.705 -15.700 8.695 1.00 37.38 183 THR A CA 1
ATOM 1400 C C . THR A 1 183 ? -50.393 -15.169 7.301 1.00 37.38 183 THR A C 1
ATOM 1402 O O . THR A 1 183 ? -51.316 -14.943 6.522 1.00 37.38 183 THR A O 1
ATOM 1405 N N . SER A 1 184 ? -49.118 -15.019 6.947 1.00 36.81 184 SER A N 1
ATOM 1406 C CA . SER A 1 184 ? -48.715 -15.055 5.542 1.00 36.81 184 SER A CA 1
ATOM 1407 C C . SER A 1 184 ? -47.352 -15.726 5.389 1.00 36.81 184 SER A C 1
ATOM 1409 O O . SER A 1 184 ? -46.360 -15.412 6.042 1.00 36.81 184 SER A O 1
ATOM 1411 N N . THR A 1 185 ? -47.376 -16.761 4.566 1.00 36.56 185 THR A N 1
ATOM 1412 C CA . THR A 1 185 ? -46.311 -17.709 4.279 1.00 36.56 185 THR A CA 1
ATOM 1413 C C . THR A 1 185 ? -45.313 -17.058 3.323 1.00 36.56 185 THR A C 1
ATOM 1415 O O . THR A 1 185 ? -45.672 -16.748 2.190 1.00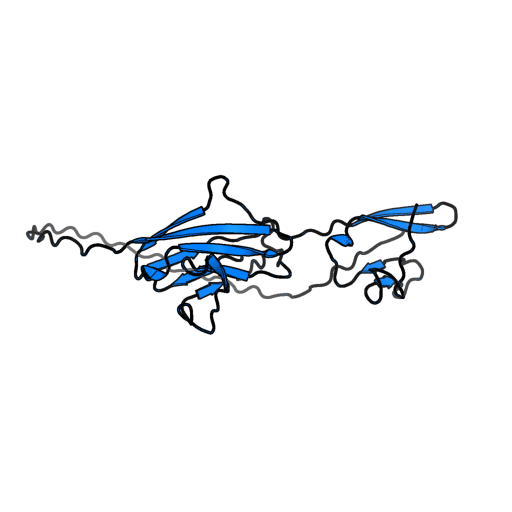 36.56 185 THR A O 1
ATOM 1418 N N . ALA A 1 186 ? -44.065 -16.859 3.749 1.00 34.47 186 ALA A N 1
ATOM 1419 C CA . ALA A 1 186 ? -42.980 -16.450 2.859 1.00 34.47 186 ALA A CA 1
ATOM 1420 C C . ALA A 1 186 ? -42.221 -17.697 2.378 1.00 34.47 186 ALA A C 1
ATOM 1422 O O . ALA A 1 186 ? -41.553 -18.377 3.155 1.00 34.47 186 ALA A O 1
ATOM 1423 N N . SER A 1 187 ? -42.360 -18.021 1.095 1.00 36.00 187 SER A N 1
ATOM 1424 C CA . SER A 1 187 ? -41.588 -19.060 0.412 1.00 36.00 187 SER A CA 1
ATOM 1425 C C . SER A 1 187 ? -40.169 -18.563 0.114 1.00 36.00 187 SER A C 1
ATOM 1427 O O . SER A 1 187 ? -40.000 -17.547 -0.560 1.00 36.00 187 SER A O 1
ATOM 1429 N N . TYR A 1 188 ? -39.158 -19.294 0.584 1.00 34.53 188 TYR A N 1
ATOM 1430 C CA . TYR A 1 188 ? -37.745 -19.075 0.260 1.00 34.53 188 TYR A CA 1
ATOM 1431 C C . TYR A 1 188 ? -37.421 -19.531 -1.177 1.00 34.53 188 TYR A C 1
ATOM 1433 O O . TYR A 1 188 ? -37.795 -20.649 -1.537 1.00 34.53 188 TYR A O 1
ATOM 1441 N N . PRO A 1 189 ? -36.673 -18.755 -1.986 1.00 31.11 189 PRO A N 1
ATOM 1442 C CA . PRO A 1 189 ? -36.028 -19.279 -3.186 1.00 31.11 189 PRO A CA 1
ATOM 1443 C C . PRO A 1 189 ? -34.773 -20.083 -2.809 1.00 31.11 189 PRO A C 1
ATOM 1445 O O . PRO A 1 189 ? -33.949 -19.625 -2.016 1.00 31.11 189 PRO A O 1
ATOM 1448 N N . GLN A 1 190 ? -34.618 -21.275 -3.390 1.00 36.19 190 GLN A N 1
ATOM 1449 C CA . GLN A 1 190 ? -33.387 -22.066 -3.298 1.00 36.19 190 GLN A CA 1
ATOM 1450 C C . GLN A 1 190 ? -32.221 -21.393 -4.050 1.00 36.19 190 GLN A C 1
ATOM 1452 O O . GLN A 1 190 ? -32.452 -20.782 -5.096 1.00 36.19 190 GLN A O 1
ATOM 1457 N N . PRO A 1 191 ? -30.965 -21.565 -3.595 1.00 34.12 191 PRO A N 1
ATOM 1458 C CA . PRO A 1 191 ? -29.784 -21.186 -4.362 1.00 34.12 191 PRO A CA 1
ATOM 1459 C C . PRO A 1 191 ? -29.555 -22.189 -5.499 1.00 34.12 191 PRO A C 1
ATOM 1461 O O . PRO A 1 191 ? -29.424 -23.387 -5.251 1.00 34.12 191 PRO A O 1
ATOM 1464 N N . SER A 1 192 ? -29.484 -21.705 -6.736 1.00 35.69 192 SER A N 1
ATOM 1465 C CA . SER A 1 192 ? -29.028 -22.482 -7.888 1.00 35.69 192 SER A CA 1
ATOM 1466 C C . SER A 1 192 ? -27.526 -22.279 -8.114 1.00 35.69 192 SER A C 1
ATOM 1468 O O . SER A 1 192 ? -27.092 -21.171 -8.417 1.00 35.69 192 SER A O 1
ATOM 1470 N N . ASP A 1 193 ? -26.778 -23.370 -7.950 1.00 29.61 193 ASP A N 1
ATOM 1471 C CA . ASP A 1 193 ? -25.534 -23.775 -8.619 1.00 29.61 193 ASP A CA 1
ATOM 1472 C C . ASP A 1 193 ? -24.620 -22.686 -9.219 1.00 29.61 193 ASP A C 1
ATOM 1474 O O . ASP A 1 193 ? -24.765 -22.284 -10.376 1.00 29.61 193 ASP A O 1
ATOM 1478 N N . CYS A 1 194 ? -23.551 -22.329 -8.496 1.00 28.52 194 CYS A N 1
ATOM 1479 C CA . CYS A 1 194 ? -22.351 -21.758 -9.113 1.00 28.52 194 CYS A CA 1
ATOM 1480 C C . CYS A 1 194 ? -21.465 -22.888 -9.652 1.00 28.52 194 CYS A C 1
ATOM 1482 O O . CYS A 1 194 ? -20.867 -23.653 -8.894 1.00 28.52 194 CYS A O 1
ATOM 1484 N N . LYS A 1 195 ? -21.367 -22.978 -10.981 1.00 29.17 195 LYS A N 1
ATOM 1485 C CA . LYS A 1 195 ? -20.419 -23.854 -11.675 1.00 29.17 195 LYS A CA 1
ATOM 1486 C C . LYS A 1 195 ? -18.988 -23.395 -11.390 1.00 29.17 195 LYS A C 1
ATOM 1488 O O . LYS A 1 195 ? -18.636 -22.251 -11.660 1.00 29.17 195 LYS A O 1
ATOM 1493 N N . HIS A 1 196 ? -18.161 -24.313 -10.896 1.00 27.69 196 HIS A N 1
ATOM 1494 C CA . HIS A 1 196 ? -16.709 -24.183 -10.938 1.00 27.69 196 HIS A CA 1
ATOM 1495 C C . HIS A 1 196 ? -16.244 -24.037 -12.391 1.00 27.69 196 HIS A C 1
ATOM 1497 O O . HIS A 1 196 ? -16.482 -24.919 -13.216 1.00 27.69 196 HIS A O 1
ATOM 1503 N N . SER A 1 197 ? -15.517 -22.963 -12.676 1.00 26.17 197 SER A N 1
ATOM 1504 C CA . SER A 1 197 ? -14.601 -22.886 -13.810 1.00 26.17 197 SER A CA 1
ATOM 1505 C C . SER A 1 197 ? -13.203 -22.630 -13.261 1.00 26.17 197 SER A C 1
ATOM 1507 O O . SER A 1 197 ? -12.925 -21.587 -12.674 1.00 26.17 197 SER A O 1
ATOM 1509 N N . THR A 1 198 ? -12.362 -23.646 -13.390 1.00 30.39 198 THR A N 1
ATOM 1510 C CA . THR A 1 198 ? -10.925 -23.640 -13.119 1.00 30.39 198 THR A CA 1
ATOM 1511 C C . THR A 1 198 ? -10.135 -23.008 -14.273 1.00 30.39 198 THR A C 1
ATOM 1513 O O . THR A 1 198 ? -10.655 -22.907 -15.383 1.00 30.39 198 THR A O 1
ATOM 1516 N N . LEU A 1 199 ? -8.844 -22.740 -13.992 1.00 28.45 19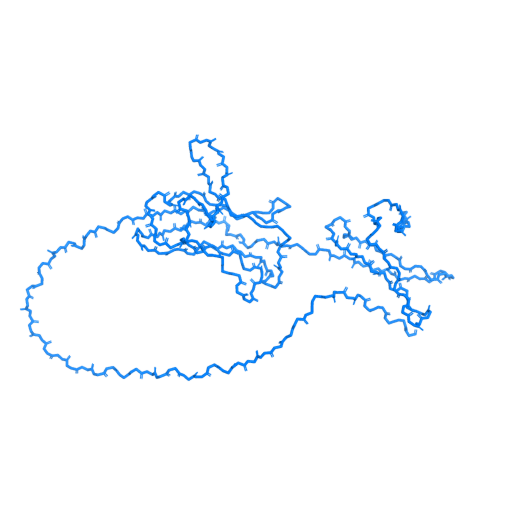9 LEU A N 1
ATOM 1517 C CA . LEU A 1 199 ? -7.715 -22.362 -14.879 1.00 28.45 199 LEU A CA 1
ATOM 1518 C C . LEU A 1 199 ? -7.487 -20.836 -14.973 1.00 28.45 199 LEU A C 1
ATOM 1520 O O . LEU A 1 199 ? -8.441 -20.079 -15.058 1.00 28.45 199 LEU A O 1
ATOM 1524 N N . THR A 1 200 ? -6.272 -20.279 -14.944 1.00 26.61 200 THR A N 1
ATOM 1525 C CA . THR A 1 200 ? -4.892 -20.810 -14.917 1.00 26.61 200 THR A CA 1
ATOM 1526 C C . THR A 1 200 ? -3.953 -19.688 -14.465 1.00 26.61 200 THR A C 1
ATOM 1528 O O . THR A 1 200 ? -4.223 -18.518 -14.723 1.00 26.61 200 THR A O 1
ATOM 1531 N N . ALA A 1 201 ? -2.840 -20.050 -13.826 1.00 33.78 201 ALA A N 1
ATOM 1532 C CA . ALA A 1 201 ? -1.729 -19.152 -13.529 1.00 33.78 201 ALA A CA 1
ATOM 1533 C C . ALA A 1 201 ? -0.968 -18.742 -14.802 1.00 33.78 201 ALA A C 1
ATOM 1535 O O . ALA A 1 201 ? -0.763 -19.587 -15.671 1.00 33.78 201 ALA A O 1
ATOM 1536 N N . ALA A 1 202 ? -0.493 -17.494 -14.849 1.00 32.06 202 ALA A N 1
ATOM 1537 C CA . ALA A 1 202 ? 0.770 -17.102 -15.481 1.00 32.06 202 ALA A CA 1
ATOM 1538 C C . ALA A 1 202 ? 1.076 -15.628 -15.156 1.00 32.06 202 ALA A C 1
ATOM 1540 O O . ALA A 1 202 ? 0.501 -14.718 -15.749 1.00 32.06 202 ALA A O 1
ATOM 1541 N N . GLU A 1 203 ? 2.001 -15.393 -14.225 1.00 36.69 203 GLU A N 1
ATOM 1542 C CA . GLU A 1 203 ? 2.827 -14.186 -14.248 1.00 36.69 203 GLU A CA 1
ATOM 1543 C C . GLU A 1 203 ? 3.951 -14.422 -15.259 1.00 36.69 203 GLU A C 1
ATOM 1545 O O . GLU A 1 203 ? 4.715 -15.371 -15.106 1.00 36.69 203 GLU A O 1
ATOM 1550 N N . MET A 1 204 ? 4.023 -13.585 -16.295 1.00 31.89 204 MET A N 1
ATOM 1551 C CA . MET A 1 204 ? 5.218 -13.294 -17.098 1.00 31.89 204 MET A CA 1
ATOM 1552 C C . MET A 1 204 ? 4.826 -12.249 -18.150 1.00 31.89 204 MET A C 1
ATOM 1554 O O . MET A 1 204 ? 4.222 -12.577 -19.170 1.00 31.89 204 MET A O 1
ATOM 1558 N N . PHE A 1 205 ? 5.160 -10.978 -17.921 1.00 33.25 205 PHE A N 1
ATOM 1559 C CA . PHE A 1 205 ? 5.122 -9.979 -18.990 1.00 33.25 205 PHE A CA 1
ATOM 1560 C C . PHE A 1 205 ? 6.360 -10.176 -19.872 1.00 33.25 205 PHE A C 1
ATOM 1562 O O . PHE A 1 205 ? 7.463 -9.773 -19.512 1.00 33.25 205 PHE A O 1
ATOM 1569 N N . LEU A 1 206 ? 6.178 -10.833 -21.020 1.00 29.72 206 LEU A N 1
ATOM 1570 C CA . LEU A 1 206 ? 7.158 -10.871 -22.102 1.00 29.72 206 LEU A CA 1
ATOM 1571 C C . LEU A 1 206 ? 6.735 -9.830 -23.143 1.00 29.72 206 LEU A C 1
ATOM 1573 O O . LEU A 1 206 ? 5.723 -10.010 -23.828 1.00 29.72 206 LEU A O 1
ATOM 1577 N N . LEU A 1 207 ? 7.487 -8.735 -23.255 1.00 30.44 207 LEU A N 1
ATOM 1578 C CA . LEU A 1 207 ? 7.306 -7.772 -24.339 1.00 30.44 207 LEU A CA 1
ATOM 1579 C C . LEU A 1 207 ? 7.661 -8.489 -25.653 1.00 30.44 207 LEU A C 1
ATOM 1581 O O . LEU A 1 207 ? 8.823 -8.808 -25.889 1.00 30.44 207 LEU A O 1
ATOM 1585 N N . HIS A 1 208 ? 6.664 -8.809 -26.479 1.00 29.14 208 HIS A N 1
ATOM 1586 C CA . HIS A 1 208 ? 6.897 -9.393 -27.798 1.00 29.14 208 HIS A CA 1
ATOM 1587 C C . HIS A 1 208 ? 7.101 -8.261 -28.805 1.00 29.14 208 HIS A C 1
ATOM 1589 O O . HIS A 1 208 ? 6.138 -7.618 -29.219 1.00 29.14 208 HIS A O 1
ATOM 1595 N N . LEU A 1 209 ? 8.346 -8.028 -29.217 1.00 36.94 209 LEU A N 1
ATOM 1596 C CA . LEU A 1 209 ? 8.642 -7.273 -30.431 1.00 36.94 209 LEU A CA 1
ATOM 1597 C C . LEU A 1 209 ? 8.620 -8.247 -31.614 1.00 36.94 209 LEU A C 1
ATOM 1599 O O . LEU A 1 209 ? 9.514 -9.077 -31.764 1.00 36.94 209 LEU A O 1
ATOM 1603 N N . ILE A 1 210 ? 7.577 -8.172 -32.441 1.00 25.73 210 ILE A N 1
ATOM 1604 C CA . ILE A 1 210 ? 7.579 -8.789 -33.771 1.00 25.73 210 ILE A CA 1
ATOM 1605 C C . ILE A 1 210 ? 8.091 -7.719 -34.739 1.00 25.73 210 ILE A C 1
ATOM 1607 O O . ILE A 1 210 ? 7.345 -6.809 -35.092 1.00 25.73 210 ILE A O 1
ATOM 1611 N N . CYS A 1 211 ? 9.355 -7.820 -35.153 1.00 28.62 211 CYS A N 1
ATOM 1612 C CA . CYS A 1 211 ? 9.797 -7.216 -36.409 1.00 28.62 211 CYS A CA 1
ATOM 1613 C C . CYS A 1 211 ? 9.356 -8.145 -37.549 1.00 28.62 211 CYS A C 1
ATOM 1615 O O . CYS A 1 211 ? 9.703 -9.329 -37.533 1.00 28.62 211 CYS A O 1
ATOM 1617 N N . VAL A 1 212 ? 8.567 -7.623 -38.493 1.00 32.03 212 VAL A N 1
ATOM 1618 C CA . VAL A 1 212 ? 8.398 -8.226 -39.829 1.00 32.03 212 VAL A CA 1
ATOM 1619 C C . VAL A 1 212 ? 9.561 -7.781 -40.697 1.00 32.03 212 VAL A C 1
ATOM 1621 O O . VAL A 1 212 ? 9.875 -6.573 -40.636 1.00 32.03 212 VAL A O 1
#

Sequence (212 aa):
MWKEISSESGQYRGRVQLVNGHSPANLSLLISHLTVEDGGYYRCDVGAGEHIDITLTVEVCTLVKNENGSSIKAHAGGSVLLPCYCTDLHRKPETFIWKKLNTVTKMWEEISSESGQYRGRIQLVNGHSPGNLSLLISQLTVEDGGYYRCDVGAGEHIDITLTVEVLDPPKTTTPTVQTTSSTSTASYPQPSDCKHSTLTAAEMFLLHLICV

Foldseek 3Di:
DDDDQDCCDDPQPVFWDQCCDPHVPRRFIGGHPDDQVNFAWDWDDPDPPDIDIDGDGDDAFAWDADPVAAEDEEEAQAKDKAWTFGPQQQDAQPDKFKWFQDPVVRDTHTDDCCDDPQPPQWDAPSVNRNRTGIIMGGNDDQVNFGKMKIARDPPHIGIYGYGYHYPDDPPCPPDDDDDDDDDDDDDDDDDDDDDDDDDDDDDDDGPDDDDD

pLDDT: mean 77.84, std 23.05, range [25.73, 97.5]

InterPro domains:
  IPR003599 Immunoglobulin domain subtype [SM00409] (14-59)
  IPR003599 Immunoglobulin domain subtype [SM00409] (69-167)
  IPR007110 Immunoglobulin-like domain [PS50835] (1-57)
  IPR007110 Immunoglobulin-like domain [PS50835] (77-163)
  IPR013106 Immunoglobulin V-set domain [PF07686] (70-156)
  IPR013106 Immunoglobulin V-set domain [SM00406] (79-152)
  IPR013783 Immunoglobulin-like fold [G3DSA:2.60.40.10] (3-65)
  IPR013783 Immunoglobulin-like fold [G3DSA:2.60.40.10] (66-180)
  IPR036179 Immunoglobulin-like domain superfamily [SSF48726] (7-50)
  IPR036179 Immunoglobulin-like domain superfamily [SSF48726] (70-173)
  IPR051713 T-cell Activation and Immune Regulation Protein [PTHR25466] (63-195)

Secondary structure (DSSP, 8-state):
------SSSGGGTTTEEEE-TT-TT--EEEE-S--GGG-EEEEEEEETTEEEEEEE------B---TT-EEEEEETTS-EEE--BBSSTT---S--EEEEE-TTT--EEE--SSSGGGTTTEEEE-TT-TTB-EEEE-S--GGG-EEEEEE-STT-EEEEEEEEE--PPP----------------PPPPP---------------------

Radius of gyration: 27.06 Å; chains: 1; bounding box: 81×38×68 Å

Organism: Pygocentrus nattereri (NCBI:txid42514)